Protein 4RAY (pdb70)

Structure (mmCIF, N/CA/C/O backbone):
data_4RAY
#
_entry.id   4RAY
#
_cell.length_a   69.192
_cell.length_b   78.151
_cell.length_c   66.316
_cell.angle_alpha 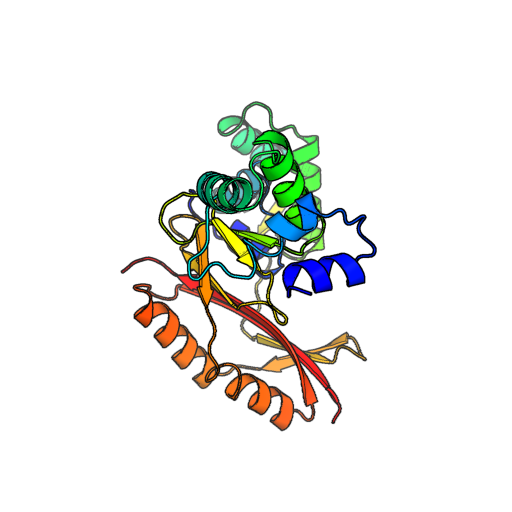  90.00
_cell.angle_beta   108.47
_cell.angle_gamma   90.00
#
_symmetry.space_group_name_H-M   'C 1 2 1'
#
loop_
_entity.id
_entity.type
_entity.pdbx_description
1 polymer 'DNA-binding transcriptional dual regulator of siderophore biosynthesis and transport(Fur family)'
2 non-polymer 'CITRATE ANION'
3 non-polymer 'SULFATE ION'
4 water water
#
loop_
_atom_site.group_PDB
_atom_site.id
_atom_site.type_symbol
_atom_site.label_atom_id
_atom_site.label_alt_id
_atom_site.label_comp_id
_atom_site.label_asym_id
_atom_site.label_entity_id
_atom_site.label_seq_id
_atom_site.pdbx_PDB_ins_code
_atom_site.Cartn_x
_atom_site.Cartn_y
_atom_site.Cartn_z
_atom_site.occupancy
_atom_site.B_iso_or_equiv
_atom_site.auth_seq_id
_atom_site.auth_comp_id
_atom_site.auth_asym_id
_atom_site.auth_atom_id
_atom_site.pdbx_PDB_model_num
ATOM 1 N N . GLY A 1 1 ? -18.234 9.434 -2.702 1.00 34.41 -1 GLY A N 1
ATOM 2 C CA . GLY A 1 1 ? -18.198 8.114 -3.402 1.00 26.54 -1 GLY A CA 1
ATOM 3 C C . GLY A 1 1 ? -17.523 7.041 -2.564 1.00 24.56 -1 GLY A C 1
ATOM 4 O O . GLY A 1 1 ? -16.991 7.311 -1.492 1.00 29.28 -1 GLY A O 1
ATOM 5 N N . HIS A 1 2 ? -17.553 5.813 -3.061 1.00 24.66 0 HIS A N 1
ATOM 6 C CA . HIS A 1 2 ? -16.917 4.691 -2.366 1.00 24.57 0 HIS A CA 1
ATOM 7 C C . HIS A 1 2 ? -16.580 3.614 -3.340 1.00 22.95 0 HIS A C 1
ATOM 8 O O . HIS A 1 2 ? -17.147 3.554 -4.447 1.00 21.71 0 HIS A O 1
ATOM 15 N N . MET A 1 3 ? -15.659 2.748 -2.942 1.00 23.92 1 MET A N 1
ATOM 16 C CA . MET A 1 3 ? -15.333 1.588 -3.752 1.00 23.53 1 MET A CA 1
ATOM 17 C C . MET A 1 3 ? -16.483 0.596 -3.665 1.00 22.24 1 MET A C 1
ATOM 18 O O . MET A 1 3 ? -17.021 0.341 -2.588 1.00 21.95 1 MET A O 1
ATOM 23 N N . VAL A 1 4 ? -16.868 0.058 -4.815 1.00 19.13 2 VAL A N 1
ATOM 24 C CA . VAL A 1 4 ? -17.876 -1.001 -4.879 1.00 18.19 2 VAL A CA 1
ATOM 25 C C . VAL A 1 4 ? -17.191 -2.326 -4.607 1.00 19.20 2 VAL A C 1
ATOM 26 O O . VAL A 1 4 ? -16.488 -2.857 -5.479 1.00 20.05 2 VAL A O 1
ATOM 30 N N . SER A 1 5 ? -17.372 -2.843 -3.387 1.00 18.70 3 SER A N 1
ATOM 31 C CA . SER A 1 5 ? -16.744 -4.116 -2.990 1.00 18.63 3 SER A CA 1
ATOM 32 C C . SER A 1 5 ? -17.373 -5.273 -3.776 1.00 17.68 3 SER A C 1
ATOM 33 O O . SER A 1 5 ? -18.451 -5.122 -4.374 1.00 17.87 3 SER A O 1
ATOM 36 N N . ARG A 1 6 ? -16.726 -6.439 -3.743 1.00 18.91 4 ARG A N 1
ATOM 37 C CA . ARG A 1 6 ? -17.247 -7.605 -4.472 1.00 19.42 4 ARG A CA 1
ATOM 38 C C . ARG A 1 6 ? -18.652 -7.974 -3.986 1.00 17.44 4 ARG A C 1
ATOM 39 O O . ARG A 1 6 ? -19.520 -8.328 -4.794 1.00 17.60 4 ARG A O 1
ATOM 47 N N . ILE A 1 7 ? -18.891 -7.884 -2.673 1.00 16.42 5 ILE A N 1
ATOM 48 C CA . ILE A 1 7 ? -20.221 -8.207 -2.162 1.00 17.28 5 ILE A CA 1
ATOM 49 C C . ILE A 1 7 ? -21.234 -7.119 -2.534 1.00 15.47 5 ILE A C 1
ATOM 50 O O . ILE A 1 7 ? -22.385 -7.429 -2.876 1.00 17.25 5 ILE A O 1
ATOM 55 N N . GLU A 1 8 ? -20.808 -5.846 -2.494 1.00 16.64 6 GLU A N 1
ATOM 56 C CA . GLU A 1 8 ? -21.707 -4.772 -2.908 1.00 16.56 6 GLU A CA 1
ATOM 57 C C . GLU A 1 8 ? -22.131 -4.960 -4.369 1.00 16.31 6 GLU A C 1
ATOM 58 O O . GLU A 1 8 ? -23.275 -4.726 -4.730 1.00 16.32 6 GLU A O 1
ATOM 64 N N . GLN A 1 9 ? -21.201 -5.410 -5.198 1.00 15.25 7 GLN A N 1
ATOM 65 C CA . GLN A 1 9 ? -21.526 -5.723 -6.589 1.00 16.63 7 GLN A CA 1
ATOM 66 C C . GLN A 1 9 ? -22.636 -6.785 -6.704 1.00 16.11 7 GLN A C 1
ATOM 67 O O . GLN A 1 9 ? -23.547 -6.639 -7.502 1.00 16.62 7 GLN A O 1
ATOM 73 N N . ARG A 1 10 ? -22.586 -7.809 -5.846 1.00 15.81 8 ARG A N 1
ATOM 74 C CA . ARG A 1 10 ? -23.642 -8.824 -5.815 1.00 17.29 8 ARG A CA 1
ATOM 75 C C . ARG A 1 10 ? -24.981 -8.192 -5.407 1.00 18.83 8 ARG A C 1
ATOM 76 O O . ARG A 1 10 ? -26.021 -8.545 -5.931 1.00 19.95 8 ARG A O 1
ATOM 84 N N . CYS A 1 11 ? -24.934 -7.233 -4.476 1.00 16.77 9 CYS A N 1
ATOM 85 C CA . CYS A 1 11 ? -26.134 -6.511 -4.070 1.00 17.04 9 CYS A CA 1
ATOM 86 C C . CYS A 1 11 ? -26.719 -5.716 -5.230 1.00 17.03 9 CYS A C 1
ATOM 87 O O . CYS A 1 11 ? -27.936 -5.719 -5.447 1.00 19.03 9 CYS A O 1
ATOM 90 N N . ILE A 1 12 ? -25.843 -5.038 -5.978 1.00 17.61 10 ILE A N 1
ATOM 91 C CA . ILE A 1 12 ? -26.281 -4.253 -7.123 1.00 18.58 10 ILE A CA 1
ATOM 92 C C . ILE A 1 12 ? -26.865 -5.163 -8.220 1.00 16.65 10 ILE A C 1
ATOM 93 O O . ILE A 1 12 ? -27.877 -4.812 -8.835 1.00 20.52 10 ILE A O 1
ATOM 98 N N . ASP A 1 13 ? -26.260 -6.330 -8.427 1.00 17.41 11 ASP A N 1
ATOM 99 C CA . ASP A 1 13 ? -26.806 -7.350 -9.355 1.00 21.12 11 ASP A CA 1
ATOM 100 C C . ASP A 1 13 ? -28.279 -7.643 -9.052 1.00 20.96 11 ASP A C 1
ATOM 101 O O . ASP A 1 13 ? -29.092 -7.882 -9.969 1.00 23.77 11 ASP A O 1
ATOM 106 N N . LYS A 1 14 ? -28.618 -7.616 -7.757 1.00 22.17 12 LYS A N 1
ATOM 107 C CA . LYS A 1 14 ? -29.965 -7.968 -7.303 1.00 24.55 12 LYS A CA 1
ATOM 108 C C . LYS A 1 14 ? -30.903 -6.756 -7.248 1.00 24.37 12 LYS A C 1
ATOM 109 O O . LYS A 1 14 ? -32.089 -6.908 -6.944 1.00 32.79 12 LYS A O 1
ATOM 115 N N . GLY A 1 15 ? -30.385 -5.566 -7.552 1.00 22.22 13 GLY A N 1
ATOM 116 C CA . GLY A 1 15 ? -31.151 -4.319 -7.427 1.00 26.25 13 GLY A CA 1
ATOM 117 C C . GLY A 1 15 ? -31.474 -3.918 -5.989 1.00 28.04 13 GLY A C 1
ATOM 118 O O . GLY A 1 15 ? -32.501 -3.282 -5.736 1.00 34.16 13 GLY A O 1
ATOM 119 N N . MET A 1 16 ? -30.597 -4.265 -5.045 1.00 26.02 14 MET A N 1
ATOM 120 C CA . MET A 1 16 ? -30.793 -3.911 -3.628 1.00 28.15 14 MET A CA 1
ATOM 121 C C . MET A 1 16 ? -30.328 -2.475 -3.281 1.00 33.06 14 MET A C 1
ATOM 122 O O . MET A 1 16 ? -29.304 -2.032 -3.788 1.00 35.98 14 MET A O 1
ATOM 127 N N . LYS A 1 17 ? -31.041 -1.768 -2.389 1.00 34.52 15 LYS A N 1
ATOM 128 C CA . LYS A 1 17 ? -30.647 -0.401 -1.999 1.00 32.26 15 LYS A CA 1
ATOM 129 C C . LYS A 1 17 ? -29.389 -0.358 -1.144 1.00 26.71 15 LYS A C 1
ATOM 130 O O . LYS A 1 17 ? -29.340 -0.954 -0.076 1.00 28.57 15 LYS A O 1
ATOM 132 N N . MET A 1 18 ? -28.355 0.362 -1.598 1.00 27.40 16 MET A N 1
ATOM 133 C CA . MET A 1 18 ? -27.113 0.388 -0.834 1.00 28.86 16 MET A CA 1
ATOM 134 C C . MET A 1 18 ? -27.089 1.483 0.231 1.00 29.97 16 MET A C 1
ATOM 135 O O . MET A 1 18 ? -26.450 2.544 0.036 1.00 37.42 16 MET A O 1
ATOM 140 N N . THR A 1 19 ? -27.812 1.224 1.337 1.00 29.86 17 THR A N 1
ATOM 141 C CA . THR A 1 19 ? -27.801 2.103 2.520 1.00 25.16 17 THR A CA 1
ATOM 142 C C . THR A 1 19 ? -26.376 2.117 3.039 1.00 25.57 17 THR A C 1
ATOM 143 O O . THR A 1 19 ? -25.612 1.181 2.766 1.00 25.11 17 THR A O 1
ATOM 147 N N . ASP A 1 20 ? -26.015 3.150 3.789 1.00 22.97 18 ASP A N 1
ATOM 148 C CA . ASP A 1 20 ? -24.656 3.245 4.313 1.00 25.66 18 ASP A CA 1
ATOM 149 C C . ASP A 1 20 ? -24.269 2.008 5.127 1.00 24.54 18 ASP A C 1
ATOM 150 O O . ASP A 1 20 ? -23.174 1.468 4.960 1.00 24.13 18 ASP A O 1
ATOM 155 N N . GLN A 1 21 ? -25.169 1.545 5.991 1.00 22.99 19 GLN A N 1
ATOM 156 C CA . GLN A 1 21 ? -24.856 0.379 6.825 1.00 21.95 19 GLN A CA 1
ATOM 157 C C . GLN A 1 21 ? -24.683 -0.896 6.008 1.00 20.05 19 GLN A C 1
ATOM 158 O O . GLN A 1 21 ? -23.779 -1.686 6.268 1.00 20.63 19 GLN A O 1
ATOM 164 N N . ARG A 1 22 ? -25.523 -1.074 4.990 1.00 21.10 20 ARG A N 1
ATOM 165 C CA . ARG A 1 22 ? -25.357 -2.242 4.106 1.00 19.84 20 ARG A CA 1
ATOM 166 C C . ARG A 1 22 ? -24.052 -2.171 3.318 1.00 21.39 20 ARG A C 1
ATOM 167 O O . ARG A 1 22 ? -23.407 -3.200 3.089 1.00 21.04 20 ARG A O 1
ATOM 175 N N . ARG A 1 23 ? -23.666 -0.963 2.907 1.00 21.45 21 ARG A N 1
ATOM 176 C CA A ARG A 1 23 ? -22.396 -0.753 2.207 0.50 23.02 21 ARG A CA 1
ATOM 177 C CA B ARG A 1 23 ? -22.403 -0.775 2.197 0.50 22.93 21 ARG A CA 1
ATOM 178 C C . ARG A 1 23 ? -21.220 -1.137 3.099 1.00 21.65 21 ARG A C 1
ATOM 179 O O . ARG A 1 23 ? -20.293 -1.837 2.674 1.00 22.31 21 ARG A O 1
ATOM 194 N N . VAL A 1 24 ? -21.248 -0.664 4.343 1.00 20.04 22 VAL A N 1
ATOM 195 C CA . VAL A 1 24 ? -20.188 -0.993 5.290 1.00 19.76 22 VAL A CA 1
ATOM 196 C C . VAL A 1 24 ? -20.120 -2.512 5.503 1.00 18.16 22 VAL A C 1
ATOM 197 O O . VAL A 1 24 ? -19.045 -3.109 5.492 1.00 19.51 22 VAL A O 1
ATOM 201 N N . ILE A 1 25 ? -21.274 -3.134 5.705 1.00 18.94 23 ILE A N 1
ATOM 202 C CA . ILE A 1 25 ? -21.305 -4.577 5.945 1.00 17.02 23 ILE A CA 1
ATOM 203 C C . ILE A 1 25 ? -20.817 -5.351 4.725 1.00 16.86 23 ILE A C 1
ATOM 204 O O . ILE A 1 25 ? -20.019 -6.281 4.857 1.00 17.13 23 ILE A O 1
ATOM 209 N N . ALA A 1 26 ? -21.255 -4.931 3.539 1.00 17.50 24 ALA A N 1
ATOM 210 C CA . ALA A 1 26 ? -20.762 -5.552 2.314 1.00 16.27 24 ALA A CA 1
ATOM 211 C C . ALA A 1 26 ? -19.227 -5.436 2.199 1.00 17.13 24 ALA A C 1
ATOM 212 O O . ALA A 1 26 ? -18.551 -6.390 1.802 1.00 17.46 24 ALA A O 1
ATOM 214 N N . GLN A 1 27 ? -18.679 -4.267 2.539 1.00 17.73 25 GLN A N 1
ATOM 215 C CA . GLN A 1 27 ? -17.235 -4.066 2.485 1.00 17.74 25 GLN A CA 1
ATOM 216 C C . GLN A 1 27 ? -16.498 -4.957 3.474 1.00 17.76 25 GLN A C 1
ATOM 217 O O . GLN A 1 27 ? -15.486 -5.585 3.131 1.00 18.50 25 GLN A O 1
ATOM 223 N N . VAL A 1 28 ? -17.030 -5.056 4.688 1.00 17.68 26 VAL A N 1
ATOM 224 C CA . VAL A 1 28 ? -16.403 -5.913 5.704 1.00 18.66 26 VAL A CA 1
ATOM 225 C C . VAL A 1 28 ? -16.405 -7.378 5.265 1.00 17.88 26 VAL A C 1
ATOM 226 O O . VAL A 1 28 ? -15.400 -8.085 5.413 1.00 20.39 26 VAL A O 1
ATOM 230 N N . LEU A 1 29 ? -17.525 -7.827 4.694 1.00 18.51 27 LEU A N 1
ATOM 231 C CA . LEU A 1 29 ? -17.617 -9.207 4.208 1.00 17.65 27 LEU A CA 1
ATOM 232 C C . LEU A 1 29 ? -16.622 -9.452 3.072 1.00 18.69 27 LEU A C 1
ATOM 233 O O . LEU A 1 29 ? -16.020 -10.517 2.971 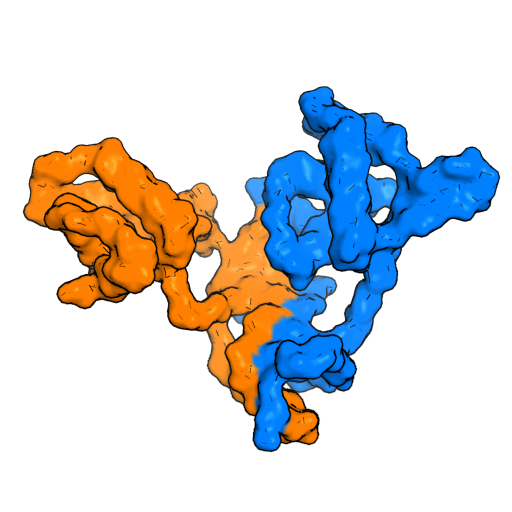1.00 22.11 27 LEU A O 1
ATOM 238 N N . SER A 1 30 ? -16.435 -8.443 2.243 1.00 18.58 28 SER A N 1
ATOM 239 C CA . SER A 1 30 ? -15.542 -8.551 1.094 1.00 18.70 28 SER A CA 1
ATOM 240 C C . SER A 1 30 ? -14.083 -8.632 1.520 1.00 20.84 28 SER A C 1
ATOM 241 O O . SER A 1 30 ? -13.275 -9.276 0.844 1.00 25.80 28 SER A O 1
ATOM 244 N N . ASP A 1 31 ? -13.760 -7.983 2.639 1.00 22.33 29 ASP A N 1
ATOM 245 C CA . ASP A 1 31 ? -12.387 -7.885 3.109 1.00 24.50 29 ASP A CA 1
ATOM 246 C C . ASP A 1 31 ? -12.008 -9.008 4.069 1.00 26.80 29 ASP A C 1
ATOM 247 O O . ASP A 1 31 ? -10.842 -9.130 4.444 1.00 33.44 29 ASP A O 1
ATOM 252 N N . SER A 1 32 ? -12.994 -9.828 4.435 1.00 27.03 30 SER A N 1
ATOM 253 C CA . SER A 1 32 ? -12.840 -10.888 5.433 1.00 34.50 30 SER A CA 1
ATOM 254 C C . SER A 1 32 ? -12.195 -12.172 4.911 1.00 40.76 30 SER A C 1
ATOM 255 O O . SER A 1 32 ? -11.073 -12.495 5.283 1.00 50.54 30 SER A O 1
ATOM 258 N N . ALA A 1 33 ? -12.943 -12.920 4.100 1.00 50.52 31 ALA A N 1
ATOM 259 C CA . ALA A 1 33 ? -12.589 -14.290 3.673 1.00 48.75 31 ALA A CA 1
ATOM 260 C C . ALA A 1 33 ? -12.240 -15.273 4.815 1.00 45.61 31 ALA A C 1
ATOM 261 O O . ALA A 1 33 ? -11.901 -16.439 4.567 1.00 44.59 31 ALA A O 1
ATOM 263 N N . ASP A 1 34 ? -12.352 -14.812 6.061 1.00 37.62 32 ASP A N 1
ATOM 264 C C . ASP A 1 34 ? -13.363 -17.128 7.319 1.00 35.51 32 ASP A C 1
ATOM 265 O O . ASP A 1 34 ? -13.333 -16.958 8.547 1.00 37.61 32 ASP A O 1
ATOM 266 N N . HIS A 1 35 ? -14.454 -16.937 6.577 1.00 34.65 33 HIS A N 1
ATOM 267 C CA . HIS A 1 35 ? -15.769 -17.413 7.006 1.00 27.54 33 HIS A CA 1
ATOM 268 C C . HIS A 1 35 ? -16.086 -16.748 8.304 1.00 27.15 33 HIS A C 1
ATOM 269 O O . HIS A 1 35 ? -16.130 -17.407 9.348 1.00 27.63 33 HIS A O 1
ATOM 276 N N . PRO A 1 36 ? -16.299 -15.419 8.270 1.00 28.19 34 PRO A N 1
ATOM 277 C CA . PRO A 1 36 ? -16.537 -14.743 9.525 1.00 25.70 34 PRO A CA 1
ATOM 278 C C . PRO A 1 36 ? -17.882 -15.132 10.076 1.00 21.38 34 PRO A C 1
ATOM 279 O O . PRO A 1 36 ? -18.821 -15.388 9.301 1.00 24.96 34 PRO A O 1
ATOM 283 N N . ASP A 1 37 ? -17.970 -15.177 11.399 1.00 24.64 35 ASP A N 1
ATOM 284 C CA . ASP A 1 37 ? -19.257 -15.243 12.071 1.00 24.00 35 ASP A CA 1
ATOM 285 C C . ASP A 1 37 ? -19.818 -13.823 12.284 1.00 25.67 35 ASP A C 1
ATOM 286 O O . ASP A 1 37 ? -19.175 -12.825 11.945 1.00 24.66 35 ASP A O 1
ATOM 291 N N . VAL A 1 38 ? -21.036 -13.735 12.782 1.00 22.81 36 VAL A N 1
ATOM 292 C CA . VAL A 1 38 ? -21.687 -12.440 12.937 1.00 23.62 36 VAL A CA 1
ATOM 293 C C . VAL A 1 38 ? -20.880 -11.532 13.879 1.00 22.65 36 VAL A C 1
ATOM 294 O O . VAL A 1 38 ? -20.858 -10.305 13.689 1.00 22.64 36 VAL A O 1
ATOM 298 N N . GLU A 1 39 ? -20.198 -12.109 14.873 1.00 23.73 37 GLU A N 1
ATOM 299 C CA . GLU A 1 39 ? -19.423 -11.293 15.814 1.00 25.02 37 GLU A CA 1
ATOM 300 C C . GLU A 1 39 ? -18.233 -10.624 15.133 1.00 25.97 37 GLU A C 1
ATOM 301 O O . GLU A 1 39 ? -17.924 -9.462 15.391 1.00 24.91 37 GLU A O 1
ATOM 307 N N . GLU A 1 40 ? -17.559 -11.380 14.278 1.00 23.64 38 GLU A N 1
ATOM 308 C CA . GLU A 1 40 ? -16.436 -10.876 13.524 1.00 24.66 38 GLU A CA 1
ATOM 309 C C . GLU A 1 40 ? -16.907 -9.799 12.550 1.00 23.21 38 GLU A C 1
ATOM 310 O O . GLU A 1 40 ? -16.301 -8.724 12.474 1.00 24.52 38 GLU A O 1
ATOM 316 N N . VAL A 1 41 ? -17.997 -10.058 11.824 1.00 20.95 39 VAL A N 1
ATOM 317 C CA . VAL A 1 41 ? -18.557 -9.016 10.940 1.00 20.00 39 VAL A CA 1
ATOM 318 C C . VAL A 1 41 ? -18.903 -7.752 11.727 1.00 19.87 39 VAL A C 1
ATOM 319 O O . VAL A 1 41 ? -18.575 -6.640 11.301 1.00 20.02 39 VAL A O 1
ATOM 323 N N . TYR A 1 42 ? -19.572 -7.933 12.860 1.00 19.92 40 TYR A N 1
ATOM 324 C CA . TYR A 1 42 ? -19.996 -6.820 13.706 1.00 20.34 40 TYR A CA 1
ATOM 325 C C . TYR A 1 42 ? -18.803 -6.013 14.229 1.00 23.94 40 TYR A C 1
ATOM 326 O O . TYR A 1 42 ? -18.796 -4.789 14.133 1.00 21.61 40 TYR A O 1
ATOM 335 N N . ARG A 1 43 ? -17.791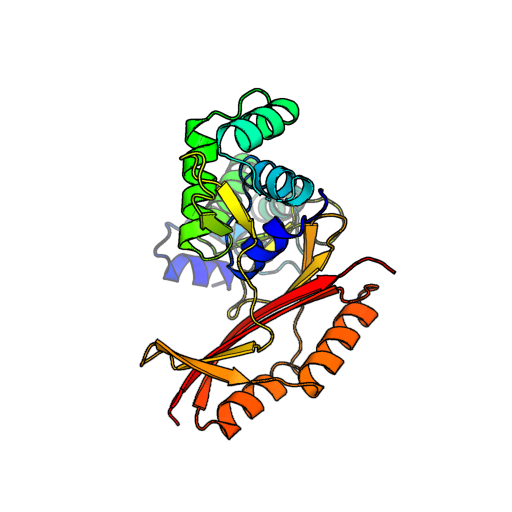 -6.696 14.758 1.00 22.66 41 ARG A N 1
ATOM 336 C CA . ARG A 1 43 ? -16.586 -6.001 15.256 1.00 24.46 41 ARG A CA 1
ATOM 337 C C . ARG A 1 43 ? -15.923 -5.173 14.155 1.00 23.94 41 ARG A C 1
ATOM 338 O O . ARG A 1 43 ? -15.524 -4.033 14.375 1.00 27.89 41 ARG A O 1
ATOM 346 N N . ARG A 1 44 ? -15.828 -5.748 12.962 1.00 22.42 42 ARG A N 1
ATOM 347 C CA . ARG A 1 44 ? -15.204 -5.064 11.834 1.00 24.42 42 ARG A CA 1
ATOM 348 C C . ARG A 1 44 ? -16.074 -3.905 11.328 1.00 22.88 42 ARG A C 1
ATOM 349 O O . ARG A 1 44 ? -15.555 -2.832 10.992 1.00 23.09 42 ARG A O 1
ATOM 357 N N . ALA A 1 45 ? -17.390 -4.113 11.297 1.00 20.58 43 ALA A N 1
ATOM 358 C CA . ALA A 1 45 ? -18.316 -3.062 10.867 1.00 21.65 43 ALA A CA 1
ATOM 359 C C . ALA A 1 45 ? -18.288 -1.907 11.846 1.00 22.50 43 ALA A C 1
ATOM 360 O O . ALA A 1 45 ? -18.294 -0.756 11.420 1.00 22.90 43 ALA A O 1
ATOM 362 N N . THR A 1 46 ? -18.263 -2.209 13.151 1.00 23.09 44 THR A N 1
ATOM 363 C CA . THR A 1 46 ? -18.172 -1.133 14.162 1.00 27.02 44 THR A CA 1
ATOM 364 C C . THR A 1 46 ? -16.855 -0.374 14.168 1.00 25.14 44 THR A C 1
ATOM 365 O O . THR A 1 46 ? -16.813 0.789 14.582 1.00 33.88 44 THR A O 1
ATOM 369 N N . ALA A 1 47 ? -15.785 -0.999 13.701 1.00 26.80 45 ALA A N 1
ATOM 370 C CA . ALA A 1 47 ? -14.528 -0.276 13.497 1.00 29.00 45 ALA A CA 1
ATOM 371 C C . ALA A 1 47 ? -14.678 0.836 12.442 1.00 31.51 45 ALA A C 1
ATOM 372 O O . ALA A 1 47 ? -13.952 1.836 12.475 1.00 39.15 45 ALA A O 1
ATOM 374 N N . LYS A 1 48 ? -15.634 0.664 11.530 1.00 26.61 46 LYS A N 1
ATOM 375 C CA . LYS A 1 48 ? -15.868 1.623 10.454 1.00 26.98 46 LYS A CA 1
ATOM 376 C C . LYS A 1 48 ? -16.959 2.615 10.824 1.00 26.73 46 LYS A C 1
ATOM 377 O O . LYS A 1 48 ? -16.836 3.821 10.565 1.00 33.04 46 LYS A O 1
ATOM 383 N N . ASP A 1 49 ? -18.025 2.107 11.435 1.00 25.27 47 ASP A N 1
ATOM 384 C CA . ASP A 1 49 ? -19.139 2.935 11.868 1.00 27.10 47 ASP A CA 1
ATOM 385 C C . ASP A 1 49 ? -19.553 2.442 13.242 1.00 29.34 47 ASP A C 1
ATOM 386 O O . ASP A 1 49 ? -20.306 1.481 13.341 1.00 29.39 47 ASP A O 1
ATOM 391 N N . PRO A 1 50 ? -19.060 3.108 14.305 1.00 30.16 48 PRO A N 1
ATOM 392 C CA . PRO A 1 50 ? -19.240 2.701 15.714 1.00 33.31 48 PRO A CA 1
ATOM 393 C C . PRO A 1 50 ? -20.692 2.498 16.144 1.00 32.61 48 PRO A C 1
ATOM 394 O O . PRO A 1 50 ? -20.947 1.771 17.116 1.00 40.62 48 PRO A O 1
ATOM 398 N N . ARG A 1 51 ? -21.620 3.139 15.435 1.00 31.06 49 ARG A N 1
ATOM 399 C CA . ARG A 1 51 ? -23.044 3.084 15.754 1.00 34.44 49 ARG A CA 1
ATOM 400 C C . ARG A 1 51 ? -23.803 1.896 15.146 1.00 31.55 49 ARG A C 1
ATOM 401 O O . ARG A 1 51 ? -24.941 1.641 15.542 1.00 38.39 49 ARG A O 1
ATOM 403 N N . ILE A 1 52 ? -23.198 1.190 14.182 1.00 30.53 50 ILE A N 1
ATOM 404 C CA . ILE A 1 52 ? -23.813 -0.037 13.639 1.00 26.35 50 ILE A CA 1
ATOM 405 C C . ILE A 1 52 ? -24.028 -1.050 14.765 1.00 26.92 50 ILE A C 1
ATOM 406 O O . ILE A 1 52 ? -23.117 -1.326 15.536 1.00 26.83 50 ILE A O 1
ATOM 411 N N . SER A 1 53 ? -25.244 -1.579 14.866 1.00 22.68 51 SER A N 1
ATOM 412 C CA . SER A 1 53 ? -25.569 -2.556 15.896 1.00 22.42 51 SER A CA 1
ATOM 413 C C . SER A 1 53 ? -25.411 -4.000 15.429 1.00 21.68 51 SER A C 1
ATOM 414 O O . SER A 1 53 ? -25.439 -4.301 14.228 1.00 21.56 51 SER A O 1
ATOM 417 N N . ILE A 1 54 ? -25.294 -4.908 16.387 1.00 20.57 52 ILE A N 1
ATOM 418 C CA . ILE A 1 54 ? -25.224 -6.326 16.059 1.00 19.89 52 ILE A CA 1
ATOM 419 C C . ILE A 1 54 ? -26.539 -6.833 15.435 1.00 20.26 52 ILE A C 1
ATOM 420 O O . ILE A 1 54 ? -26.511 -7.693 14.536 1.00 21.06 52 ILE A O 1
ATOM 425 N N . ALA A 1 55 ? -27.681 -6.305 15.885 1.00 19.66 53 ALA A N 1
ATOM 426 C CA . ALA A 1 55 ? -28.961 -6.612 15.238 1.00 19.67 53 ALA A CA 1
ATOM 427 C C . ALA A 1 55 ? -28.940 -6.262 13.755 1.00 19.27 53 ALA A C 1
ATOM 428 O O . ALA A 1 55 ? -29.377 -7.056 12.929 1.00 19.77 53 ALA A O 1
ATOM 430 N N . THR A 1 56 ? -28.441 -5.072 13.432 1.00 18.50 54 THR A N 1
ATOM 431 C CA . THR A 1 56 ? -28.394 -4.635 12.036 1.00 20.10 54 THR A CA 1
ATOM 432 C C . THR A 1 56 ? -27.469 -5.548 11.252 1.00 18.78 54 THR A C 1
ATOM 433 O O . THR A 1 56 ? -27.802 -5.951 10.143 1.00 21.20 54 THR A O 1
ATOM 437 N N . VAL A 1 57 ? -26.335 -5.902 11.846 1.00 18.81 55 VAL A N 1
ATOM 438 C CA . VAL A 1 57 ? -25.405 -6.810 11.165 1.00 17.65 55 VAL A CA 1
ATOM 439 C C . VAL A 1 57 ? -26.071 -8.156 10.904 1.00 17.96 55 VAL A C 1
ATOM 440 O O . VAL A 1 57 ? -26.018 -8.675 9.771 1.00 17.55 55 VAL A O 1
ATOM 444 N N . TYR A 1 58 ? -26.682 -8.742 11.934 1.00 18.32 56 TYR A N 1
ATOM 445 C CA . TYR A 1 58 ? -27.345 -10.036 11.760 1.00 16.93 56 TYR A CA 1
ATOM 446 C C . TYR A 1 58 ? -28.433 -9.968 10.686 1.00 15.88 56 TYR A C 1
ATOM 447 O O . TYR A 1 58 ? -28.488 -10.806 9.783 1.00 16.45 56 TYR A O 1
ATOM 456 N N . ARG A 1 5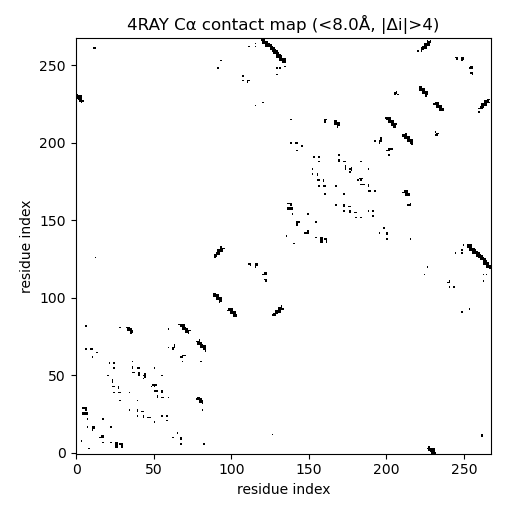9 ? -29.288 -8.954 10.766 1.00 17.16 57 ARG A N 1
ATOM 457 C CA . ARG A 1 59 ? -30.408 -8.842 9.829 1.00 17.07 57 ARG A CA 1
ATOM 458 C C . ARG A 1 59 ? -29.910 -8.654 8.409 1.00 16.95 57 ARG A C 1
ATOM 459 O O . ARG A 1 59 ? -30.516 -9.163 7.476 1.00 18.46 57 ARG A O 1
ATOM 467 N N . THR A 1 60 ? -28.795 -7.927 8.262 1.00 16.00 58 THR A N 1
ATOM 468 C CA . THR A 1 60 ? -28.231 -7.667 6.935 1.00 15.31 58 THR A CA 1
ATOM 469 C C . THR A 1 60 ? -27.642 -8.946 6.347 1.00 16.13 58 THR A C 1
ATOM 470 O O . THR A 1 60 ? -27.895 -9.263 5.175 1.00 17.12 58 THR A O 1
ATOM 474 N N . VAL A 1 61 ? -26.832 -9.669 7.125 1.00 16.39 59 VAL A N 1
ATOM 475 C CA . VAL A 1 61 ? -26.269 -10.915 6.590 1.00 17.76 59 VAL A CA 1
ATOM 476 C C . VAL A 1 61 ? -27.378 -11.938 6.281 1.00 17.50 59 VAL A C 1
ATOM 477 O O . VAL A 1 61 ? -27.303 -12.661 5.283 1.00 17.89 59 VAL A O 1
ATOM 481 N N . ARG A 1 62 ? -28.427 -11.966 7.110 1.00 16.38 60 ARG A N 1
ATOM 482 C CA . ARG A 1 62 ? -29.567 -12.823 6.834 1.00 17.20 60 ARG A CA 1
ATOM 483 C C . ARG A 1 62 ? -30.267 -12.445 5.521 1.00 16.83 60 ARG A C 1
ATOM 484 O O . ARG A 1 62 ? -30.602 -13.320 4.708 1.00 17.15 60 ARG A O 1
ATOM 492 N N . LEU A 1 63 ? -30.478 -11.147 5.302 1.00 15.41 61 LEU A N 1
ATOM 493 C CA . LEU A 1 63 ? -31.065 -10.699 4.040 1.00 16.83 61 LEU A CA 1
ATOM 494 C C . LEU A 1 63 ? -30.177 -11.089 2.854 1.00 16.86 61 LEU A C 1
ATOM 495 O O . LEU A 1 63 ? -30.673 -11.562 1.829 1.00 16.50 61 LEU A O 1
ATOM 500 N N . PHE A 1 64 ? -28.870 -10.890 2.992 1.00 15.84 62 PHE A N 1
ATOM 501 C CA . PHE A 1 64 ? -27.949 -11.236 1.897 1.00 16.26 62 PHE A CA 1
ATOM 502 C C . PHE A 1 64 ? -28.050 -12.735 1.609 1.00 16.75 62 PHE A C 1
ATOM 503 O O . PHE A 1 64 ? -28.047 -13.157 0.458 1.00 17.11 62 PHE A O 1
ATOM 511 N N . GLU A 1 65 ? -28.160 -13.543 2.662 1.00 15.66 63 GLU A N 1
ATOM 512 C CA . GLU A 1 65 ? -28.370 -14.983 2.482 1.00 16.91 63 GLU A CA 1
ATOM 513 C C . GLU A 1 65 ? -29.685 -15.291 1.730 1.00 17.46 63 GLU A C 1
ATOM 514 O O . GLU A 1 65 ? -29.718 -16.133 0.820 1.00 17.79 63 GLU A O 1
ATOM 520 N N . GLU A 1 66 ? -30.758 -14.603 2.101 1.00 17.23 64 GLU A N 1
ATOM 521 C CA . GLU A 1 66 ? -32.060 -14.824 1.473 1.00 17.77 64 GLU A CA 1
ATOM 522 C C . GLU A 1 66 ? -32.035 -14.499 -0.016 1.00 18.20 64 GLU A C 1
ATOM 523 O O . GLU A 1 66 ? -32.737 -15.135 -0.810 1.00 18.49 64 GLU A O 1
ATOM 529 N N . GLU A 1 67 ? -31.229 -13.502 -0.379 1.00 17.68 65 GLU A N 1
ATOM 530 C CA . GLU A 1 67 ? -31.104 -13.087 -1.777 1.00 17.21 65 GLU A CA 1
ATOM 531 C C . GLU A 1 67 ? -29.981 -13.825 -2.502 1.00 17.90 65 GLU A C 1
ATOM 532 O O . GLU A 1 67 ? -29.613 -13.468 -3.624 1.00 20.62 65 GLU A O 1
ATOM 538 N N . SER A 1 68 ? -29.451 -14.862 -1.854 1.00 17.93 66 SER A N 1
ATOM 539 C CA . SER A 1 68 ? -28.414 -15.730 -2.440 1.00 19.21 66 SER A CA 1
ATOM 540 C C . SER A 1 68 ? -27.131 -14.980 -2.752 1.00 20.67 66 SER A C 1
ATOM 541 O O . SER A 1 68 ? -26.419 -15.351 -3.688 1.00 25.27 66 SER A O 1
ATOM 544 N N . ILE A 1 69 ? -26.854 -13.925 -1.973 1.00 18.30 67 ILE A N 1
ATOM 545 C CA . ILE A 1 69 ? -25.582 -13.200 -2.035 1.00 21.21 67 ILE A CA 1
ATOM 546 C C . ILE A 1 69 ? -24.512 -13.885 -1.181 1.00 21.96 67 ILE A C 1
ATOM 547 O O . ILE A 1 69 ? -23.315 -13.934 -1.563 1.00 23.06 67 ILE A O 1
ATOM 552 N N . LEU A 1 70 ? -24.933 -14.364 -0.009 1.00 19.67 68 LEU A N 1
ATOM 553 C CA . LEU A 1 70 ? -24.085 -15.109 0.904 1.00 20.23 68 LEU A CA 1
ATOM 554 C C . LEU A 1 70 ? -24.610 -16.523 1.077 1.00 19.61 68 LEU A C 1
ATOM 555 O O . LEU A 1 70 ? -25.813 -16.774 0.907 1.00 21.53 68 LEU A O 1
ATOM 560 N N . GLU A 1 71 ? -23.699 -17.437 1.405 1.00 22.79 69 GLU A N 1
ATOM 561 C CA . GLU A 1 71 ? -24.046 -18.751 1.939 1.00 24.27 69 GLU A CA 1
ATOM 562 C C . GLU A 1 71 ? -23.649 -18.789 3.409 1.00 27.07 69 GLU A C 1
ATOM 563 O O . GLU A 1 71 ? -22.703 -18.108 3.822 1.00 27.56 69 GLU A O 1
ATOM 569 N N . ARG A 1 72 ? -24.371 -19.591 4.182 1.00 23.60 70 ARG A N 1
ATOM 570 C CA . ARG A 1 72 ? -24.167 -19.706 5.613 1.00 24.75 70 ARG A CA 1
ATOM 571 C C . ARG A 1 72 ? -23.925 -21.187 5.921 1.00 26.92 70 ARG A C 1
ATOM 572 O O . ARG A 1 72 ? -24.662 -22.054 5.427 1.00 31.11 70 ARG A O 1
ATOM 580 N N . HIS A 1 73 ? -22.882 -21.480 6.700 1.00 24.76 71 HIS A N 1
ATOM 581 C CA . HIS A 1 73 ? -22.555 -22.877 7.042 1.00 26.61 71 HIS A CA 1
ATOM 582 C C . HIS A 1 73 ? -22.002 -22.965 8.429 1.00 24.91 71 HIS A C 1
ATOM 583 O O . HIS A 1 73 ? -21.373 -22.017 8.899 1.00 26.98 71 HIS A O 1
ATOM 590 N N . ASP A 1 74 ? -22.216 -24.114 9.079 1.00 26.11 72 ASP A N 1
ATOM 591 C CA . ASP A 1 74 ? -21.591 -24.435 10.351 1.00 25.53 72 ASP A CA 1
ATOM 592 C C . ASP A 1 74 ? -20.451 -25.385 9.998 1.00 22.89 72 ASP A C 1
ATOM 593 O O . ASP A 1 74 ? -2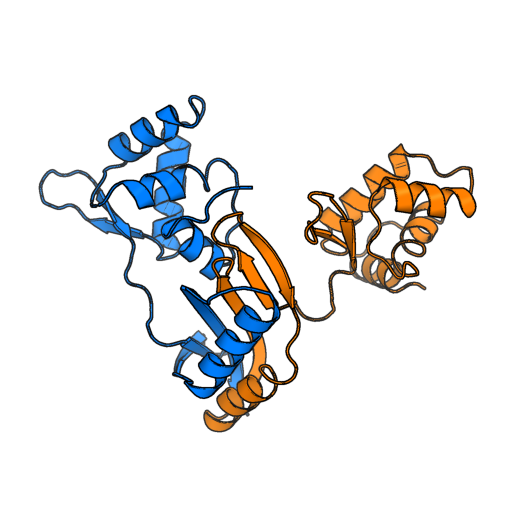0.692 -26.509 9.525 1.00 25.61 72 ASP A O 1
ATOM 598 N N . PHE A 1 75 ? -19.217 -24.922 10.200 1.00 20.40 73 PHE A N 1
ATOM 599 C CA . PHE A 1 75 ? -18.016 -25.686 9.833 1.00 20.34 73 PHE A CA 1
ATOM 600 C C . PHE A 1 75 ? -17.547 -26.599 10.971 1.00 21.17 73 PHE A C 1
ATOM 601 O O . PHE A 1 75 ? -16.511 -27.269 10.870 1.00 23.98 73 PHE A O 1
ATOM 609 N N . GLY A 1 76 ? -18.319 -26.630 12.056 1.00 21.34 74 GLY A N 1
ATOM 610 C CA . GLY A 1 76 ? -18.054 -27.561 13.149 1.00 21.82 74 GLY A CA 1
ATOM 611 C C . GLY A 1 76 ? -18.067 -26.946 14.523 1.00 21.83 74 GLY A C 1
ATOM 612 O O . GLY A 1 76 ? -18.438 -27.606 15.507 1.00 24.53 74 GLY A O 1
ATOM 613 N N . ASP A 1 77 ? -17.670 -25.681 14.600 1.00 21.06 75 ASP A N 1
ATOM 614 C CA . ASP A 1 77 ? -17.624 -24.985 15.879 1.00 22.31 75 ASP A CA 1
ATOM 615 C C . ASP A 1 77 ? -18.971 -24.439 16.386 1.00 21.96 75 ASP A C 1
ATOM 616 O O . ASP A 1 77 ? -19.030 -23.849 17.470 1.00 24.73 75 ASP A O 1
ATOM 621 N N . GLY A 1 78 ? -20.032 -24.632 15.599 1.00 22.59 76 GLY A N 1
ATOM 622 C CA . GLY A 1 78 ? -21.385 -24.266 16.013 1.00 25.25 76 GLY A CA 1
ATOM 623 C C . GLY A 1 78 ? -21.801 -22.869 15.599 1.00 26.00 76 GLY A C 1
ATOM 624 O O . GLY A 1 78 ? -22.974 -22.504 15.718 1.00 31.53 76 GLY A O 1
ATOM 625 N N . ARG A 1 79 ? -20.843 -22.082 15.116 1.00 23.36 77 ARG A N 1
ATOM 626 C CA . ARG A 1 79 ? -21.133 -20.720 14.672 1.00 22.42 77 ARG A CA 1
ATOM 627 C C . ARG A 1 79 ? -21.642 -20.743 13.236 1.00 23.29 77 ARG A C 1
ATOM 628 O O . ARG A 1 79 ? -21.141 -21.501 12.407 1.00 26.62 77 ARG A O 1
ATOM 636 N N . ALA A 1 80 ? -22.645 -19.919 12.937 1.00 23.10 78 ALA A N 1
ATOM 637 C CA . ALA A 1 80 ? -23.023 -19.679 11.551 1.00 23.65 78 ALA A CA 1
ATOM 638 C C . ALA A 1 80 ? -21.961 -18.790 10.909 1.00 22.37 78 ALA A C 1
ATOM 639 O O . ALA A 1 80 ? -21.676 -17.680 11.383 1.00 24.62 78 ALA A O 1
ATOM 641 N N . ARG A 1 81 ? -21.361 -19.277 9.841 1.00 22.41 79 ARG A N 1
ATOM 642 C CA . ARG A 1 81 ? -20.293 -18.526 9.173 1.00 22.60 79 ARG A CA 1
ATOM 643 C C . ARG A 1 81 ? -20.642 -18.249 7.723 1.00 25.13 79 ARG A C 1
ATOM 644 O O . ARG A 1 81 ? -21.272 -19.072 7.048 1.00 27.25 79 ARG A O 1
ATOM 652 N N . TYR A 1 82 ? -20.205 -17.092 7.240 1.00 23.51 80 TYR A N 1
ATOM 653 C CA . TYR A 1 82 ? -20.683 -16.583 5.970 1.00 23.73 80 TYR A CA 1
ATOM 654 C C . TYR A 1 82 ? -19.586 -16.478 4.941 1.00 26.64 80 TYR A C 1
ATOM 655 O O . TYR A 1 82 ? -18.433 -16.219 5.267 1.00 33.00 80 TYR A O 1
ATOM 664 N N . GLU A 1 83 ? -19.968 -16.685 3.692 1.00 27.11 81 GLU A N 1
ATOM 665 C CA . GLU A 1 83 ? -19.069 -16.586 2.566 1.00 28.60 81 GLU A CA 1
ATOM 666 C C . GLU A 1 83 ? -19.889 -16.135 1.379 1.00 28.96 81 GLU A C 1
ATOM 667 O O . GLU A 1 83 ? -21.122 -16.304 1.349 1.00 30.20 81 GLU A O 1
ATOM 673 N N . GLU A 1 84 ? -19.223 -15.548 0.399 1.00 29.41 82 GLU A N 1
ATOM 674 C CA . GLU A 1 84 ? -19.903 -15.166 -0.825 1.00 28.58 82 GLU A CA 1
ATOM 675 C C . GLU A 1 84 ? -20.500 -16.413 -1.464 1.00 28.23 82 GLU A C 1
ATOM 676 O O . GLU A 1 84 ? -19.842 -17.454 -1.562 1.00 29.93 82 GLU A O 1
ATOM 682 N N . ALA A 1 85 ? -21.755 -16.313 -1.882 1.00 26.51 83 ALA A N 1
ATOM 683 C CA . ALA A 1 85 ? -22.398 -17.419 -2.582 1.00 23.29 83 ALA A CA 1
ATOM 684 C C . ALA A 1 85 ? -21.796 -17.565 -3.976 1.00 21.24 83 ALA A C 1
ATOM 685 O O . ALA A 1 85 ? -21.274 -16.610 -4.517 1.00 23.84 83 ALA A O 1
ATOM 687 N N . PRO A 1 86 ? -21.871 -18.772 -4.568 1.00 22.59 84 PRO A N 1
ATOM 688 C CA . PRO A 1 86 ? -21.469 -18.880 -5.970 1.00 21.87 84 PRO A CA 1
ATOM 689 C C . PRO A 1 86 ? -22.279 -17.922 -6.834 1.00 21.71 84 PRO A C 1
ATOM 690 O O . PRO A 1 86 ? -23.432 -17.645 -6.541 1.00 24.54 84 PRO A O 1
ATOM 694 N N . SER A 1 87 ? -21.662 -17.399 -7.882 1.00 22.15 85 SER A N 1
ATOM 695 C CA . SER A 1 87 ? -22.386 -16.573 -8.835 1.00 23.93 85 SER A CA 1
ATOM 696 C C . SER A 1 87 ? -22.483 -17.306 -10.162 1.00 27.58 85 SER A C 1
ATOM 697 O O . SER A 1 87 ? -21.650 -18.170 -10.484 1.00 27.23 85 SER A O 1
ATOM 700 N N . GLU A 1 88 ? -23.511 -16.961 -10.927 1.00 28.15 86 GLU A N 1
ATOM 701 C CA . GLU A 1 88 ? -23.779 -17.629 -12.185 1.00 30.84 86 GLU A CA 1
ATOM 702 C C . GLU A 1 88 ? -22.762 -17.206 -13.234 1.00 29.57 86 GLU A C 1
ATOM 703 O O . GLU A 1 88 ? -22.291 -16.061 -13.231 1.00 34.07 86 GLU A O 1
ATOM 706 N N . HIS A 1 89 ? -22.379 -18.143 -14.096 1.00 32.64 87 HIS A N 1
ATOM 707 C CA . HIS A 1 89 ? -21.574 -17.797 -15.276 1.00 34.63 87 HIS A CA 1
ATOM 708 C C . HIS A 1 89 ? -22.463 -17.451 -16.441 1.00 39.21 87 HIS A C 1
ATOM 709 O O . HIS A 1 89 ? -22.077 -16.678 -17.321 1.00 45.37 87 HIS A O 1
ATOM 711 N N . HIS A 1 90 ? -23.671 -18.008 -16.453 1.00 31.56 88 HIS A N 1
ATOM 712 C CA . HIS A 1 90 ? -24.620 -17.738 -17.535 1.00 28.75 88 HIS A CA 1
ATOM 713 C C . HIS A 1 90 ? -25.495 -16.587 -17.187 1.00 28.42 88 HIS A C 1
ATOM 714 O O . HIS A 1 90 ? -25.851 -16.386 -16.027 1.00 31.63 88 HIS A O 1
ATOM 721 N N . ASP A 1 91 ? -25.864 -15.820 -18.201 1.00 25.55 89 ASP A N 1
ATOM 722 C CA . ASP A 1 91 ? -26.939 -14.860 -18.047 1.00 23.04 89 ASP A CA 1
ATOM 723 C C . ASP A 1 91 ? -28.250 -15.617 -18.171 1.00 22.23 89 ASP A C 1
ATOM 724 O O . ASP A 1 91 ? -28.257 -16.790 -18.564 1.00 25.34 89 ASP A O 1
ATOM 729 N N . HIS A 1 92 ? -29.356 -14.976 -17.791 1.00 22.40 90 HIS A N 1
ATOM 730 C CA . HIS A 1 92 ? -30.643 -15.677 -17.674 1.00 21.83 90 HIS A CA 1
ATOM 731 C C . HIS A 1 92 ? -31.689 -14.999 -18.501 1.00 20.39 90 HIS A C 1
ATOM 732 O O . HIS A 1 92 ? -31.822 -13.761 -18.449 1.00 19.59 90 HIS A O 1
ATOM 739 N N . LEU A 1 93 ? -32.437 -15.811 -19.250 1.00 19.06 91 LEU A N 1
ATOM 740 C CA . LEU A 1 93 ? -33.710 -15.416 -19.853 1.00 18.59 91 LEU A CA 1
ATOM 741 C C . LEU A 1 93 ? -34.800 -16.054 -18.991 1.00 20.11 91 LEU A C 1
ATOM 742 O O . LEU A 1 93 ? -34.847 -17.284 -18.847 1.00 21.49 91 LEU A O 1
ATOM 747 N N . ILE A 1 94 ? -35.664 -15.220 -18.416 1.00 18.63 92 ILE A N 1
ATOM 748 C CA . ILE A 1 94 ? -36.692 -15.689 -17.493 1.00 18.77 92 ILE A CA 1
ATOM 749 C C . ILE A 1 94 ? -38.040 -15.680 -18.211 1.00 17.74 92 ILE A C 1
ATOM 750 O O . ILE A 1 94 ? -38.470 -14.630 -18.720 1.00 19.36 92 ILE A O 1
ATOM 755 N N . ASP A 1 95 ? -38.696 -16.841 -18.251 1.00 20.15 93 ASP A N 1
ATOM 756 C CA . ASP A 1 95 ? -40.085 -16.913 -18.680 1.00 20.92 93 ASP A CA 1
ATOM 757 C C . ASP A 1 95 ? -40.901 -16.421 -17.489 1.00 18.78 93 ASP A C 1
ATOM 758 O O . ASP A 1 95 ? -41.063 -17.146 -16.498 1.00 20.31 93 ASP A O 1
ATOM 763 N N . VAL A 1 96 ? -41.373 -15.173 -17.548 1.00 18.10 94 VAL A N 1
ATOM 764 C CA . VAL A 1 96 ? -42.031 -14.600 -16.369 1.00 20.15 94 VAL A CA 1
ATOM 765 C C . VAL A 1 96 ? -43.348 -15.287 -16.026 1.00 21.55 94 VAL A C 1
ATOM 766 O O . VAL A 1 96 ? -43.761 -15.267 -14.871 1.00 24.73 94 VAL A O 1
ATOM 770 N N . ASN A 1 97 ? -44.008 -15.871 -17.023 1.00 23.00 95 ASN A N 1
ATOM 771 C CA . ASN A 1 97 ? -45.243 -16.596 -16.757 1.00 23.30 95 ASN A CA 1
ATOM 772 C C . ASN A 1 97 ? -45.033 -17.866 -15.931 1.00 22.70 95 ASN A C 1
ATOM 773 O O . ASN A 1 97 ? -45.854 -18.167 -15.075 1.00 22.53 95 ASN A O 1
ATOM 778 N N . SER A 1 98 ? -43.944 -18.591 -16.182 1.00 21.77 96 SER A N 1
ATOM 779 C CA . SER A 1 98 ? -43.692 -19.871 -15.520 1.00 23.86 96 SER A CA 1
ATOM 780 C C . SER A 1 98 ? -42.622 -19.795 -14.435 1.00 24.57 96 SER A C 1
ATOM 781 O O . SER A 1 98 ? -42.413 -20.769 -13.704 1.00 24.04 96 SER A O 1
ATOM 784 N N . ALA A 1 99 ? -41.954 -18.639 -14.343 1.00 24.93 97 ALA A N 1
ATOM 785 C CA . ALA A 1 99 ? -40.804 -18.438 -13.439 1.00 24.98 97 ALA A CA 1
ATOM 786 C C . ALA A 1 99 ? -39.720 -19.487 -13.679 1.00 26.88 97 ALA A C 1
ATOM 787 O O . ALA A 1 99 ? -39.119 -19.980 -12.726 1.00 34.66 97 ALA A O 1
ATOM 789 N N . ARG A 1 100 ? -39.520 -19.845 -14.950 1.00 25.29 98 ARG A N 1
ATOM 790 C CA . ARG A 1 100 ? -38.465 -20.764 -15.360 1.00 27.08 98 ARG A CA 1
ATOM 791 C C . ARG A 1 100 ? -37.295 -19.984 -15.974 1.00 25.51 98 ARG A C 1
ATOM 792 O O . ARG A 1 100 ? -37.491 -18.951 -16.665 1.00 24.80 98 ARG A O 1
ATOM 800 N N . VAL A 1 101 ? -36.088 -20.475 -15.699 1.00 25.19 99 VAL A N 1
ATOM 801 C CA . VAL A 1 101 ? -34.843 -19.873 -16.179 1.00 23.75 99 VAL A CA 1
ATOM 802 C C . VAL A 1 101 ? -34.302 -20.624 -17.390 1.00 24.63 99 VAL A C 1
ATOM 803 O O . VAL A 1 101 ? -34.186 -21.860 -17.374 1.00 28.51 99 VAL A O 1
ATOM 807 N N . ILE A 1 102 ? -33.956 -19.865 -18.427 1.00 22.97 100 ILE A N 1
ATOM 808 C CA . ILE A 1 102 ? -33.217 -20.381 -19.579 1.00 24.05 100 ILE A CA 1
ATOM 809 C C . ILE A 1 102 ? -31.839 -19.733 -19.530 1.00 25.58 100 ILE A C 1
ATOM 810 O O . ILE A 1 102 ? -31.721 -18.508 -19.624 1.00 25.32 100 ILE A O 1
ATOM 815 N N . GLU A 1 103 ? -30.811 -20.553 -19.327 1.00 25.97 101 GLU A N 1
ATOM 816 C CA . GLU A 1 103 ? -29.430 -20.076 -19.312 1.00 26.61 101 GLU A CA 1
ATOM 817 C C . GLU A 1 103 ? -28.967 -19.801 -20.731 1.00 24.84 101 GLU A C 1
ATOM 818 O O . GLU A 1 103 ? -29.276 -20.553 -21.661 1.00 31.35 101 GLU A O 1
ATOM 824 N N . PHE A 1 104 ? -28.232 -18.712 -20.901 1.00 24.08 102 PHE A N 1
ATOM 825 C CA . PHE A 1 104 ? -27.638 -18.419 -22.189 1.00 23.63 102 PHE A CA 1
ATOM 826 C C . PHE A 1 104 ? -26.308 -17.731 -21.959 1.00 25.03 102 PHE A C 1
ATOM 827 O O . PHE A 1 104 ? -26.061 -17.168 -20.888 1.00 26.15 102 PHE A O 1
ATOM 835 N N . THR A 1 105 ? -25.432 -17.829 -22.944 1.00 28.41 103 THR A N 1
ATOM 836 C CA . THR A 1 105 ? -24.226 -17.035 -22.940 1.00 28.23 103 THR A CA 1
ATOM 837 C C . THR A 1 105 ? -24.169 -16.398 -24.313 1.00 27.49 103 THR A C 1
ATOM 838 O O . THR A 1 105 ? -24.521 -17.014 -25.320 1.00 33.78 103 THR A O 1
ATOM 842 N N . SER A 1 106 ? -23.761 -15.148 -24.343 1.00 24.86 104 SER A N 1
ATOM 843 C CA . SER A 1 106 ? -23.667 -14.444 -25.603 1.00 23.34 104 SER A CA 1
ATOM 844 C C . SER A 1 106 ? -22.330 -13.705 -25.716 1.00 23.34 104 SER A C 1
ATOM 845 O O . SER A 1 106 ? -22.195 -12.575 -25.233 1.00 22.83 104 SER A O 1
ATOM 848 N N . PRO A 1 107 ? -21.336 -14.334 -26.372 1.00 24.28 105 PRO A N 1
ATOM 849 C CA . PRO A 1 107 ? -20.071 -13.614 -26.548 1.00 24.04 105 PRO A CA 1
ATOM 850 C C . PRO A 1 107 ? -20.281 -12.325 -27.345 1.00 19.74 105 PRO A C 1
ATOM 851 O O . PRO A 1 107 ? -19.536 -11.360 -27.194 1.00 20.77 105 PRO A O 1
ATOM 855 N N . GLU A 1 108 ? -21.327 -12.306 -28.159 1.00 21.62 106 GLU A N 1
ATOM 856 C CA . GLU A 1 108 ? -21.654 -11.130 -28.961 1.00 21.69 106 GLU A CA 1
ATOM 857 C C . GLU A 1 108 ? -22.110 -9.954 -28.099 1.00 20.22 106 GLU A C 1
ATOM 858 O O . GLU A 1 108 ? -21.578 -8.842 -28.175 1.00 20.67 106 GLU A O 1
ATOM 864 N N . ILE A 1 109 ? -23.061 -10.219 -27.220 1.00 20.98 107 ILE A N 1
ATOM 865 C CA . ILE A 1 109 ? -23.520 -9.179 -26.342 1.00 21.85 107 ILE A CA 1
ATOM 866 C C . ILE A 1 109 ? -22.376 -8.742 -25.403 1.00 20.43 107 ILE A C 1
ATOM 867 O O . ILE A 1 109 ? -22.212 -7.549 -25.128 1.00 21.93 107 ILE A O 1
ATOM 872 N N . GLU A 1 110 ? -21.532 -9.690 -24.989 1.00 19.32 108 GLU A N 1
ATOM 873 C CA . GLU A 1 110 ? -20.379 -9.351 -24.144 1.00 20.28 108 GLU A CA 1
ATOM 874 C C . GLU A 1 110 ? -19.393 -8.426 -24.840 1.00 19.19 108 GLU A C 1
ATOM 875 O O . GLU A 1 110 ? -18.855 -7.501 -24.217 1.00 20.54 108 GLU A O 1
ATOM 881 N N . ALA A 1 111 ? -19.192 -8.638 -26.140 1.00 19.10 109 ALA A N 1
ATOM 882 C CA . ALA A 1 111 ? -18.316 -7.777 -26.928 1.00 18.61 109 ALA A CA 1
ATOM 883 C C . ALA A 1 111 ? -18.897 -6.374 -26.997 1.00 18.92 109 ALA A C 1
ATOM 884 O O . ALA A 1 111 ? -18.168 -5.394 -26.883 1.00 21.53 109 ALA A O 1
ATOM 886 N N . LEU A 1 112 ? -20.227 -6.274 -27.139 1.00 21.22 110 LEU A N 1
ATOM 887 C CA . LEU A 1 112 ? -20.863 -4.949 -27.123 1.00 22.64 110 LEU A CA 1
ATOM 888 C C . LEU A 1 112 ? -20.756 -4.260 -25.767 1.00 22.16 110 LEU A C 1
ATOM 889 O O . LEU A 1 112 ? -20.574 -3.034 -25.685 1.00 23.29 110 LEU A O 1
ATOM 894 N N . GLN A 1 113 ? -20.871 -5.039 -24.700 1.00 23.36 111 GLN A N 1
ATOM 895 C CA . GLN A 1 113 ? -20.740 -4.485 -23.353 1.00 23.72 111 GLN A CA 1
ATOM 896 C C . GLN A 1 113 ? -19.344 -3.927 -23.125 1.00 22.29 111 GLN A C 1
ATOM 897 O O . GLN A 1 113 ? -19.187 -2.886 -22.494 1.00 23.80 111 GLN A O 1
ATOM 903 N N . ARG A 1 114 ? -18.327 -4.616 -23.644 1.00 21.57 112 ARG A N 1
ATOM 904 C CA . ARG A 1 114 ? -16.970 -4.097 -23.526 1.00 21.03 112 ARG A CA 1
ATOM 905 C C . ARG A 1 114 ? -16.822 -2.794 -24.305 1.00 22.69 112 ARG A C 1
ATOM 906 O O . ARG A 1 114 ? -16.132 -1.874 -23.854 1.00 24.56 112 ARG A O 1
ATOM 914 N N . GLU A 1 115 ? -17.467 -2.723 -25.473 1.00 23.49 113 GLU A N 1
ATOM 915 C CA . GLU A 1 115 ? -17.451 -1.505 -26.293 1.00 24.41 113 GLU A CA 1
ATOM 916 C C . GLU A 1 115 ? -18.116 -0.304 -25.594 1.00 25.36 113 GLU A C 1
ATOM 917 O O . GLU A 1 115 ? -17.622 0.815 -25.677 1.00 27.11 113 GLU A O 1
ATOM 923 N N . ILE A 1 116 ? -19.212 -0.549 -24.881 1.00 26.64 114 ILE A N 1
ATOM 924 C CA . ILE A 1 116 ? -19.861 0.512 -24.107 1.00 27.96 114 ILE A CA 1
ATOM 925 C C . ILE A 1 116 ? -18.951 1.010 -22.998 1.00 26.10 114 ILE A C 1
ATOM 926 O O . ILE A 1 116 ? -18.797 2.221 -22.812 1.00 28.30 114 ILE A O 1
ATOM 931 N N . ALA A 1 117 ? -18.343 0.074 -22.271 1.00 23.62 115 ALA A N 1
ATOM 932 C CA . ALA A 1 117 ? -17.431 0.412 -21.202 1.00 24.45 115 ALA A CA 1
ATOM 933 C C . ALA A 1 117 ? -16.303 1.277 -21.783 1.00 27.09 115 ALA A C 1
ATOM 934 O O . ALA A 1 117 ? -16.017 2.366 -21.263 1.00 27.16 115 ALA A O 1
ATOM 936 N N . ARG A 1 118 ? -15.711 0.806 -22.885 1.00 26.11 116 ARG A N 1
ATOM 937 C CA . ARG A 1 118 ? -14.593 1.489 -23.553 1.00 28.00 116 ARG A CA 1
ATOM 938 C C . ARG A 1 118 ? -14.953 2.921 -23.954 1.00 25.70 116 ARG A C 1
ATOM 939 O O . ARG A 1 118 ? -14.189 3.850 -23.696 1.00 29.80 116 ARG A O 1
ATOM 947 N N . LYS A 1 119 ? -16.136 3.084 -24.546 1.00 26.84 117 LYS A N 1
ATOM 948 C CA . LYS A 1 119 ? -16.637 4.371 -25.026 1.00 28.95 117 LYS A CA 1
ATOM 949 C C . LYS A 1 119 ? -16.766 5.398 -23.896 1.00 30.25 117 LYS A C 1
ATOM 950 O O . LYS A 1 119 ? -16.651 6.608 -24.119 1.00 33.28 117 LYS A O 1
ATOM 955 N N . HIS A 1 120 ? -17.005 4.897 -22.686 1.00 29.38 118 HIS A N 1
ATOM 956 C CA . HIS A 1 120 ? -17.176 5.737 -21.508 1.00 27.78 118 HIS A CA 1
ATOM 957 C C . HIS A 1 120 ? -15.935 5.883 -20.678 1.00 28.65 118 HIS A C 1
ATOM 958 O O . HIS A 1 120 ? -15.966 6.509 -19.606 1.00 28.75 118 HIS A O 1
ATOM 965 N N . GLY A 1 121 ? -14.833 5.322 -21.171 1.00 28.79 119 GLY A N 1
ATOM 966 C CA . GLY A 1 121 ? -13.544 5.401 -20.502 1.00 30.28 119 GLY A CA 1
ATOM 967 C C . GLY A 1 121 ? -13.309 4.377 -19.413 1.00 25.86 119 GLY A C 1
ATOM 968 O O . GLY A 1 121 ? -12.590 4.661 -18.442 1.00 29.63 119 GLY A O 1
ATOM 969 N N . PHE A 1 122 ? -13.901 3.193 -19.590 1.00 25.99 120 PHE A N 1
ATOM 970 C CA . PHE A 1 122 ? -13.819 2.104 -18.627 1.00 22.52 120 PHE A CA 1
ATOM 971 C C . PHE A 1 122 ? -13.345 0.781 -19.219 1.00 23.86 120 PHE A C 1
ATOM 972 O O . PHE A 1 122 ? -13.547 0.509 -20.407 1.00 31.35 120 PHE A O 1
ATOM 980 N N . ARG A 1 123 ? -12.709 -0.026 -18.374 1.00 25.14 121 ARG A N 1
ATOM 981 C CA A ARG A 1 123 ? -12.500 -1.444 -18.642 0.50 24.48 121 ARG A CA 1
ATOM 982 C CA B ARG A 1 123 ? -12.517 -1.439 -18.667 0.50 25.01 121 ARG A CA 1
ATOM 983 C C . ARG A 1 123 ? -13.599 -2.188 -17.900 1.00 21.52 121 ARG A C 1
ATOM 984 O O . ARG A 1 123 ? -13.831 -1.918 -16.719 1.00 23.66 121 ARG A O 1
ATOM 997 N N . LEU A 1 124 ? -14.268 -3.116 -18.575 1.00 20.37 122 LEU A N 1
ATOM 998 C CA . LEU A 1 124 ? -15.311 -3.908 -17.918 1.00 19.38 122 LEU A CA 1
ATOM 999 C C . LEU A 1 124 ? -14.678 -4.953 -16.997 1.00 21.01 122 LEU A C 1
ATOM 1000 O O . LEU A 1 124 ? -13.748 -5.671 -17.399 1.00 25.01 122 LEU A O 1
ATOM 1005 N N . VAL A 1 125 ? -15.176 -5.016 -15.760 1.00 19.70 123 VAL A N 1
ATOM 1006 C CA . VAL A 1 125 ? -14.739 -6.024 -14.792 1.00 21.82 123 VAL A CA 1
ATOM 1007 C C . VAL A 1 125 ? -15.878 -6.977 -14.393 1.00 23.95 123 VAL A C 1
ATOM 1008 O O . VAL A 1 125 ? -15.674 -7.935 -13.655 1.00 25.72 123 VAL A O 1
ATOM 1012 N N . GLY A 1 126 ? -17.078 -6.717 -14.890 1.00 20.30 124 GLY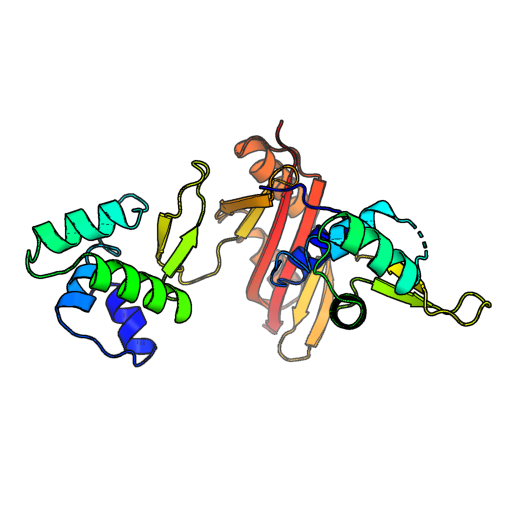 A N 1
ATOM 1013 C CA . GLY A 1 126 ? -18.193 -7.591 -14.557 1.00 21.24 124 GLY A CA 1
ATOM 1014 C C . GLY A 1 126 ? -19.452 -7.127 -15.239 1.00 19.27 124 GLY A C 1
ATOM 1015 O O . GLY A 1 126 ? -19.522 -6.003 -15.753 1.00 18.39 124 GLY A O 1
ATOM 1016 N N . HIS A 1 127 ? -20.452 -7.993 -15.238 1.00 19.31 125 HIS A N 1
ATOM 1017 C CA . HIS A 1 127 ? -21.752 -7.645 -15.796 1.00 18.90 125 HIS A CA 1
ATOM 1018 C C . HIS A 1 127 ? -22.790 -8.596 -15.296 1.00 20.58 125 HIS A C 1
ATOM 1019 O O . HIS A 1 127 ? -22.488 -9.743 -14.894 1.00 24.71 125 HIS A O 1
ATOM 1026 N N . ARG A 1 128 ? -24.030 -8.139 -15.328 1.00 18.68 126 ARG A N 1
ATOM 1027 C CA . ARG A 1 128 ? -25.161 -9.039 -15.145 1.00 19.20 126 ARG A CA 1
ATOM 1028 C C . ARG A 1 128 ? -26.278 -8.625 -16.073 1.00 18.00 126 ARG A C 1
ATOM 1029 O O . ARG A 1 128 ? -26.632 -7.455 -16.150 1.00 18.09 126 ARG A O 1
ATOM 1037 N N . LEU A 1 129 ? -26.825 -9.605 -16.780 1.00 18.12 127 LEU A N 1
ATOM 1038 C CA . LEU A 1 129 ? -27.914 -9.367 -17.694 1.00 16.76 127 LEU A CA 1
ATOM 1039 C C . LEU A 1 129 ? -29.030 -10.341 -17.399 1.00 16.76 127 LEU A C 1
ATOM 1040 O O . LEU A 1 129 ? -28.805 -11.562 -17.374 1.00 18.87 127 LEU A O 1
ATOM 1045 N N . GLU A 1 130 ? -30.226 -9.807 -17.159 1.00 16.45 128 GLU A N 1
ATOM 1046 C CA . GLU A 1 130 ? -31.413 -10.650 -17.034 1.00 16.27 128 GLU A CA 1
ATOM 1047 C C . GLU A 1 130 ? -32.403 -10.195 -18.090 1.00 15.55 128 GLU A C 1
ATOM 1048 O O . GLU A 1 130 ? -32.646 -8.995 -18.237 1.00 17.11 128 GLU A O 1
ATOM 1054 N N . LEU A 1 131 ? -32.923 -11.145 -18.861 1.00 16.17 129 LEU A N 1
ATOM 1055 C CA . LEU A 1 131 ? -33.974 -10.859 -19.848 1.00 15.47 129 LEU A CA 1
ATOM 1056 C C . LEU A 1 131 ? -35.275 -11.451 -19.361 1.00 15.48 129 LEU A C 1
ATOM 1057 O O . LEU A 1 131 ? -35.295 -12.557 -18.801 1.00 18.63 129 LEU A O 1
ATOM 1062 N N . TYR A 1 132 ? -36.359 -10.714 -19.551 1.00 16.37 130 TYR A N 1
ATOM 1063 C CA . TYR A 1 132 ? -37.694 -11.161 -19.137 1.00 16.62 130 TYR A CA 1
ATOM 1064 C C . TYR A 1 132 ? -38.481 -11.386 -20.402 1.00 17.92 130 TYR A C 1
ATOM 1065 O O . TYR A 1 132 ? -38.526 -10.517 -21.265 1.00 18.78 130 TYR A O 1
ATOM 1074 N N . GLY A 1 133 ? -39.088 -12.559 -20.507 1.00 17.41 131 GLY A N 1
ATOM 1075 C CA . GLY A 1 133 ? -39.824 -12.938 -21.711 1.00 19.36 131 GLY A CA 1
ATOM 1076 C C . GLY A 1 133 ? -41.149 -13.616 -21.436 1.00 20.73 131 GLY A C 1
ATOM 1077 O O . GLY A 1 133 ? -41.410 -14.094 -20.332 1.00 21.22 131 GLY A O 1
ATOM 1078 N N . VAL A 1 134 ? -41.991 -13.633 -22.463 1.00 22.70 132 VAL A N 1
ATOM 1079 C CA . VAL A 1 134 ? -43.178 -14.487 -22.485 1.00 25.00 132 VAL A CA 1
ATOM 1080 C C . VAL A 1 134 ? -43.139 -15.287 -23.790 1.00 29.68 132 VAL A C 1
ATOM 1081 O O . VAL A 1 134 ? -42.627 -14.783 -24.803 1.00 29.30 132 VAL A O 1
ATOM 1085 N N . PRO A 1 135 ? -43.659 -16.531 -23.777 1.00 30.41 133 PRO A N 1
ATOM 1086 C CA . PRO A 1 135 ? -43.584 -17.354 -24.984 1.00 33.15 133 PRO A CA 1
ATOM 1087 C C . PRO A 1 135 ? -44.247 -16.682 -26.184 1.00 34.09 133 PRO A C 1
ATOM 1088 O O . PRO A 1 135 ? -45.247 -15.986 -26.034 1.00 36.54 133 PRO A O 1
ATOM 1092 N N . LEU A 1 136 ? -43.676 -16.894 -27.360 1.00 36.62 134 LEU A N 1
ATOM 1093 C CA . LEU A 1 136 ? -44.288 -16.452 -28.614 1.00 38.06 134 LEU A CA 1
ATOM 1094 C C . LEU A 1 136 ? -45.601 -17.186 -28.881 1.00 41.44 134 LEU A C 1
ATOM 1095 O O . LEU A 1 136 ? -45.758 -18.349 -28.507 1.00 47.41 134 LEU A O 1
ATOM 1100 N N . VAL B 1 4 ? -50.414 19.712 -21.015 1.00 56.09 2 VAL B N 1
ATOM 1101 C CA . VAL B 1 4 ? -49.984 18.658 -20.046 1.00 51.62 2 VAL B CA 1
ATOM 1102 C C . VAL B 1 4 ? -48.549 18.214 -20.338 1.00 49.34 2 VAL B C 1
ATOM 1103 O O . VAL B 1 4 ? -48.278 17.596 -21.370 1.00 52.76 2 VAL B O 1
ATOM 1107 N N . SER B 1 5 ? -47.631 18.542 -19.434 1.00 45.56 3 SER B N 1
ATOM 1108 C CA . SER B 1 5 ? -46.234 18.136 -19.581 1.00 43.10 3 SER B CA 1
ATOM 1109 C C . SER B 1 5 ? -46.090 16.659 -19.230 1.00 43.06 3 SER B C 1
ATOM 1110 O O . SER B 1 5 ? -46.931 16.104 -18.521 1.00 41.84 3 SER B O 1
ATOM 1113 N N . ARG B 1 6 ? -45.022 16.030 -19.722 1.00 44.49 4 ARG B N 1
ATOM 1114 C CA . ARG B 1 6 ? -44.746 14.618 -19.432 1.00 43.80 4 ARG B CA 1
ATOM 1115 C C . ARG B 1 6 ? -44.738 14.321 -17.929 1.00 42.65 4 ARG B C 1
ATOM 1116 O O . ARG B 1 6 ? -45.376 13.363 -17.480 1.00 47.01 4 ARG B O 1
ATOM 1118 N N . ILE B 1 7 ? -44.039 15.154 -17.156 1.00 40.05 5 ILE B N 1
ATOM 1119 C CA . ILE B 1 7 ? -44.011 15.019 -15.697 1.00 37.19 5 ILE B CA 1
ATOM 1120 C C . ILE B 1 7 ? -45.411 15.203 -15.080 1.00 41.01 5 ILE B C 1
ATOM 1121 O O . ILE B 1 7 ? -45.809 14.441 -14.191 1.00 41.93 5 ILE B O 1
ATOM 1126 N N . GLU B 1 8 ? -46.160 16.200 -15.549 1.00 38.38 6 GLU B N 1
ATOM 1127 C CA . GLU B 1 8 ? -47.543 16.368 -15.088 1.00 37.03 6 GLU B CA 1
ATOM 1128 C C . GLU B 1 8 ? -48.406 15.156 -15.424 1.00 38.22 6 GLU B C 1
ATOM 1129 O O . GLU B 1 8 ? -49.172 14.693 -14.575 1.00 38.01 6 GLU B O 1
ATOM 1135 N N . GLN B 1 9 ? -48.280 14.650 -16.652 1.00 40.14 7 GLN B N 1
ATOM 1136 C CA . GLN B 1 9 ? -48.994 13.436 -17.060 1.00 43.08 7 GLN B CA 1
ATOM 1137 C C . GLN B 1 9 ? -48.658 12.286 -16.099 1.00 48.23 7 GLN B C 1
ATOM 1138 O O . GLN B 1 9 ? -49.557 11.568 -15.649 1.00 55.64 7 GLN B O 1
ATOM 1144 N N . ARG B 1 10 ? -47.373 12.150 -15.755 1.00 46.59 8 ARG B N 1
ATOM 1145 C CA . ARG B 1 10 ? -46.914 11.161 -14.771 1.00 47.82 8 ARG B CA 1
ATOM 1146 C C . ARG B 1 10 ? -47.563 11.346 -13.391 1.00 47.06 8 ARG B C 1
ATOM 1147 O O . ARG B 1 10 ? -47.896 10.371 -12.718 1.00 49.30 8 ARG B O 1
ATOM 1148 N N . CYS B 1 11 ? -47.741 12.602 -12.982 1.00 47.14 9 CYS B N 1
ATOM 1149 C CA . CYS B 1 11 ? -48.405 12.936 -11.717 1.00 44.79 9 CYS B CA 1
ATOM 1150 C C . CYS B 1 11 ? -49.877 12.526 -11.708 1.00 44.35 9 CYS B C 1
ATOM 1151 O O . CYS B 1 11 ? -50.385 12.037 -10.691 1.00 51.26 9 CYS B O 1
ATOM 1154 N N . ILE B 1 12 ? -50.541 12.728 -12.846 1.00 40.58 10 ILE B N 1
ATOM 1155 C CA . ILE B 1 12 ? -51.959 12.413 -13.017 1.00 45.30 10 ILE B CA 1
ATOM 1156 C C . ILE B 1 12 ? -52.200 10.896 -12.970 1.00 52.24 10 ILE B C 1
ATOM 1157 O O . ILE B 1 12 ? -53.215 10.439 -12.441 1.00 57.08 10 ILE B O 1
ATOM 1162 N N . ASP B 1 13 ? -51.253 10.127 -13.504 1.00 53.37 11 ASP B N 1
ATOM 1163 C CA . ASP B 1 13 ? -51.301 8.665 -13.448 1.00 53.75 11 ASP B CA 1
ATOM 1164 C C . ASP B 1 13 ? -51.160 8.130 -12.023 1.00 51.84 11 ASP B C 1
ATOM 1165 O O . ASP B 1 13 ? -51.782 7.128 -11.664 1.00 58.33 11 ASP B O 1
ATOM 1170 N N . LYS B 1 14 ? -50.334 8.802 -11.222 1.00 48.72 12 LYS B N 1
ATOM 1171 C CA . LYS B 1 14 ? -50.107 8.438 -9.826 1.00 50.08 12 LYS B CA 1
ATOM 1172 C C . LYS B 1 14 ? -51.230 8.902 -8.886 1.00 55.00 12 LYS B C 1
ATOM 1173 O O . LYS B 1 14 ? -51.238 8.546 -7.701 1.00 56.60 12 LYS B O 1
ATOM 1175 N N . GLY B 1 15 ? -52.166 9.693 -9.410 1.00 54.24 13 GLY B N 1
ATOM 1176 C CA . GLY B 1 15 ? -53.250 10.256 -8.601 1.00 50.76 13 GLY B CA 1
ATOM 1177 C C . GLY B 1 15 ? -52.745 11.261 -7.578 1.00 48.72 13 GLY B C 1
ATOM 1178 O O . GLY B 1 15 ? -53.330 11.419 -6.508 1.00 51.70 13 GLY B O 1
ATOM 1179 N N . MET B 1 16 ? -51.647 11.933 -7.917 1.00 47.02 14 MET B N 1
ATOM 1180 C CA . MET B 1 16 ? -51.018 12.929 -7.053 1.00 43.56 14 MET B CA 1
ATOM 1181 C C . MET B 1 16 ? -51.801 14.243 -7.128 1.00 39.14 14 MET B C 1
ATOM 1182 O O . MET B 1 16 ? -52.323 14.574 -8.189 1.00 38.35 14 MET B O 1
ATOM 1186 N N . LYS B 1 17 ? -51.895 14.963 -6.004 1.00 36.24 15 LYS B N 1
ATOM 1187 C CA . LYS B 1 17 ? -52.548 16.281 -5.964 1.00 34.34 15 LYS B CA 1
ATOM 1188 C C . LYS B 1 17 ? -51.769 17.246 -6.848 1.00 31.48 15 LYS B C 1
ATOM 1189 O O . LYS B 1 17 ? -50.560 17.391 -6.677 1.00 33.04 15 LYS B O 1
ATOM 1195 N N . MET B 1 18 ? -52.446 17.904 -7.790 1.00 25.57 16 MET B N 1
ATOM 1196 C CA . MET B 1 18 ? -51.765 18.920 -8.585 1.00 24.28 16 MET B CA 1
ATOM 1197 C C . MET B 1 18 ? -52.406 20.287 -8.403 1.00 19.45 16 MET B C 1
ATOM 1198 O O . MET B 1 18 ? -53.621 20.403 -8.291 1.00 21.26 16 MET B O 1
ATOM 1203 N N . THR B 1 19 ? -51.552 21.300 -8.346 1.00 19.42 17 THR B N 1
ATOM 1204 C CA . THR B 1 19 ? -51.932 22.717 -8.321 1.00 19.28 17 THR B CA 1
ATOM 1205 C C . THR B 1 19 ? -51.076 23.405 -9.368 1.00 18.51 17 THR B C 1
ATOM 1206 O O . THR B 1 19 ? -50.120 22.803 -9.868 1.00 20.27 17 THR B O 1
ATOM 1210 N N . ASP B 1 20 ? -51.366 24.674 -9.668 1.00 18.55 18 ASP B N 1
ATOM 1211 C CA . ASP B 1 20 ? -50.612 25.354 -10.707 1.00 19.12 18 ASP B CA 1
ATOM 1212 C C . ASP B 1 20 ? -49.133 25.472 -10.379 1.00 17.38 18 ASP B C 1
ATOM 1213 O O . ASP B 1 20 ? -48.305 25.340 -11.270 1.00 19.93 18 ASP B O 1
ATOM 1218 N N . GLN B 1 21 ? -48.781 25.721 -9.110 1.00 19.05 19 GLN B N 1
ATOM 1219 C CA . GLN B 1 21 ? -47.351 25.815 -8.773 1.00 18.62 19 GLN B CA 1
ATOM 1220 C C . GLN B 1 21 ? -46.638 24.480 -9.029 1.00 18.70 19 GLN B C 1
ATOM 1221 O O . GLN B 1 21 ? -45.504 24.459 -9.526 1.00 19.54 19 GLN B O 1
ATOM 1227 N N . ARG B 1 22 ? -47.296 23.370 -8.710 1.00 20.58 20 ARG B N 1
ATOM 1228 C CA . ARG B 1 22 ? -46.700 22.056 -8.984 1.00 19.69 20 ARG B CA 1
ATOM 1229 C C . ARG B 1 22 ? -46.617 21.829 -10.479 1.00 19.46 20 ARG B C 1
ATOM 1230 O O . ARG B 1 22 ? -45.647 21.260 -10.960 1.00 20.81 20 ARG B O 1
ATOM 1238 N N . ARG B 1 23 ? -47.610 22.317 -11.225 1.00 18.23 21 ARG B N 1
ATOM 1239 C CA . ARG B 1 23 ? -47.571 22.220 -12.688 1.00 19.99 21 ARG B CA 1
ATOM 1240 C C . ARG B 1 23 ? -46.420 23.001 -13.295 1.00 20.95 21 ARG B C 1
ATOM 1241 O O . ARG B 1 23 ? -45.797 22.530 -14.246 1.00 22.13 21 ARG B O 1
ATOM 1249 N N . VAL B 1 24 ? -46.138 24.189 -12.755 1.00 19.75 22 VAL B N 1
ATOM 1250 C CA . VAL B 1 24 ? -45.016 24.992 -13.255 1.00 20.32 22 VAL B CA 1
ATOM 1251 C C . VAL B 1 24 ? -43.716 24.230 -13.051 1.00 20.29 22 VAL B C 1
ATOM 1252 O O . VAL B 1 24 ? -42.872 24.167 -13.943 1.00 21.73 22 VAL B O 1
ATOM 1256 N N . ILE B 1 25 ? -43.568 23.639 -11.877 1.00 18.97 23 ILE B N 1
ATOM 1257 C CA . ILE B 1 25 ? -42.348 22.902 -11.554 1.00 20.65 23 ILE B CA 1
ATOM 1258 C C . ILE B 1 25 ? -42.209 21.687 -12.465 1.00 21.90 23 ILE B C 1
ATOM 1259 O O . ILE B 1 25 ? -41.117 21.419 -12.978 1.00 22.72 23 ILE B O 1
ATOM 1264 N N . ALA B 1 26 ? -43.320 20.975 -12.677 1.00 21.69 24 ALA B N 1
ATOM 1265 C CA . ALA B 1 26 ? -43.360 19.865 -13.636 1.00 20.93 24 ALA B CA 1
ATOM 1266 C C . ALA B 1 26 ? -42.960 20.310 -15.054 1.00 23.32 24 ALA B C 1
ATOM 1267 O O . ALA B 1 26 ? -42.188 19.617 -15.728 1.00 27.08 24 ALA B O 1
ATOM 1269 N N . GLN B 1 27 ? -43.486 21.459 -15.487 1.00 22.93 25 GLN B N 1
ATOM 1270 C CA A GLN B 1 27 ? -43.204 22.018 -16.813 0.50 25.84 25 GLN B CA 1
ATOM 1271 C CA B GLN B 1 27 ? -43.199 22.000 -16.813 0.50 25.73 25 GLN B CA 1
ATOM 1272 C C . GLN B 1 27 ? -41.722 22.375 -16.952 1.00 28.65 25 GLN B C 1
ATOM 1273 O O . GLN B 1 27 ? -41.108 22.102 -17.993 1.00 31.44 25 GLN B O 1
ATOM 1282 N N . VAL B 1 28 ? -41.153 22.980 -15.900 1.00 24.98 26 VAL B N 1
ATOM 1283 C CA . VAL B 1 28 ? -39.739 23.374 -15.907 1.00 26.27 26 VAL B CA 1
ATOM 1284 C C . VAL B 1 28 ? -38.900 22.126 -16.095 1.00 27.00 26 VAL B C 1
ATOM 1285 O O . VAL B 1 28 ? -37.993 22.098 -16.942 1.00 30.33 26 VAL B O 1
ATOM 1289 N N . LEU B 1 29 ? -39.224 21.086 -15.330 1.00 26.71 27 LEU B N 1
ATOM 1290 C CA . LEU B 1 29 ? -38.484 19.819 -15.397 1.00 30.29 27 LEU B CA 1
ATOM 1291 C C . LEU B 1 29 ? -38.611 19.132 -16.772 1.00 27.03 27 LEU B C 1
ATOM 1292 O O . LEU B 1 29 ? -37.659 18.530 -17.269 1.00 39.86 27 LEU B O 1
ATOM 1297 N N . SER B 1 30 ? -39.800 19.257 -17.367 1.00 35.01 28 SER B N 1
ATOM 1298 C CA . SER B 1 30 ? -40.098 18.684 -18.683 1.00 37.27 28 SER B CA 1
ATOM 1299 C C . SER B 1 30 ? -39.443 19.438 -19.839 1.00 37.13 28 SER B C 1
ATOM 1300 O O . SER B 1 30 ? -38.995 18.816 -20.808 1.00 44.45 28 SER B O 1
ATOM 1303 N N . ASP B 1 31 ? -39.402 20.767 -19.744 1.00 38.64 29 ASP B N 1
ATOM 1304 C CA . ASP B 1 31 ? -38.835 21.618 -20.798 1.00 39.21 29 ASP B CA 1
ATOM 1305 C C . ASP B 1 31 ? -37.314 21.726 -20.762 1.00 41.26 29 ASP B C 1
ATOM 1306 O O . ASP B 1 31 ? -36.710 22.117 -21.756 1.00 46.03 29 ASP B O 1
ATOM 1311 N N . SER B 1 32 ? -36.699 21.408 -19.622 1.00 35.46 30 SER B N 1
ATOM 1312 C CA . SER B 1 32 ? -35.249 21.576 -19.455 1.00 41.23 30 SER B CA 1
ATOM 1313 C C . SER B 1 32 ? -34.442 20.692 -20.409 1.00 43.27 30 SER B C 1
ATOM 1314 O O . SER B 1 32 ? -34.622 19.474 -20.444 1.00 45.33 30 SER B O 1
ATOM 1317 N N . ALA B 1 33 ? -33.563 21.328 -21.185 1.00 46.43 31 ALA B N 1
ATOM 1318 C CA . ALA B 1 33 ? -32.682 20.633 -22.125 1.00 47.14 31 ALA B CA 1
ATOM 1319 C C . ALA B 1 33 ? -31.535 19.972 -21.365 1.00 46.20 31 ALA B C 1
ATOM 1320 O O . ALA B 1 33 ? -31.001 18.947 -21.786 1.00 50.36 31 ALA B O 1
ATOM 1322 N N . ASP B 1 34 ? -31.159 20.581 -20.247 1.00 41.64 32 ASP B N 1
ATOM 1323 C CA . ASP B 1 34 ? -30.160 20.020 -19.355 1.00 38.31 32 ASP B CA 1
ATOM 1324 C C . ASP B 1 34 ? -30.859 19.195 -18.276 1.00 34.03 32 ASP B C 1
ATOM 1325 O O . ASP B 1 34 ? -32.073 18.968 -18.326 1.00 39.33 32 ASP B O 1
ATOM 1330 N N . HIS B 1 35 ? -30.083 18.742 -17.306 1.00 33.83 33 HIS B N 1
ATOM 1331 C CA . HIS B 1 35 ? -30.631 18.089 -16.123 1.00 29.21 33 HIS B CA 1
ATOM 1332 C C . HIS B 1 35 ? -30.458 19.083 -15.015 1.00 29.25 33 HIS B C 1
ATOM 1333 O O . HIS B 1 35 ? -29.355 19.257 -14.499 1.00 30.92 33 HIS B O 1
ATOM 1340 N N . PRO B 1 36 ? -31.536 19.791 -14.649 1.00 27.77 34 PRO B N 1
ATOM 1341 C CA . PRO B 1 36 ? -31.318 20.887 -13.715 1.00 26.30 34 PRO B CA 1
ATOM 1342 C C . PRO B 1 36 ? -31.088 20.395 -12.285 1.00 26.41 34 PRO B C 1
ATOM 1343 O O . PRO B 1 36 ? -31.586 19.324 -11.900 1.00 27.61 34 PRO B O 1
ATOM 1347 N N . ASP B 1 37 ? -30.302 21.150 -11.518 1.00 25.34 35 ASP B N 1
ATOM 1348 C CA . ASP B 1 37 ? -30.286 20.984 -10.076 1.00 26.35 35 ASP B CA 1
ATOM 1349 C C . ASP B 1 37 ? -31.455 21.774 -9.486 1.00 28.40 35 ASP B C 1
ATOM 1350 O O . ASP B 1 37 ? -32.181 22.489 -10.216 1.00 24.62 35 ASP B O 1
ATOM 1355 N N . VAL B 1 38 ? -31.655 21.642 -8.182 1.00 29.55 36 VAL B N 1
ATOM 1356 C CA . VAL B 1 38 ? -32.779 22.333 -7.529 1.00 28.22 36 VAL B CA 1
ATOM 1357 C C . VAL B 1 38 ? -32.714 23.871 -7.719 1.00 28.85 36 VAL B C 1
ATOM 1358 O O . VAL B 1 38 ? -33.754 24.518 -7.920 1.00 26.22 36 VAL B O 1
ATOM 1362 N N . GLU B 1 39 ? -31.508 24.450 -7.685 1.00 28.72 37 GLU B N 1
ATOM 1363 C CA . GLU B 1 39 ? -31.355 25.904 -7.865 1.00 30.53 37 GLU B CA 1
ATOM 1364 C C . GLU B 1 39 ? -31.871 26.358 -9.233 1.00 28.10 37 GLU B C 1
ATOM 1365 O O . GLU B 1 39 ? -32.526 27.395 -9.355 1.00 30.63 37 GLU B O 1
ATOM 1367 N N . GLU B 1 40 ? -31.577 25.564 -10.255 1.00 25.80 38 GLU B N 1
ATOM 1368 C CA . GLU B 1 40 ? -32.004 25.852 -11.615 1.00 26.55 38 GLU B CA 1
ATOM 1369 C C . GLU B 1 40 ? -33.506 25.659 -11.763 1.00 27.19 38 GLU B C 1
ATOM 1370 O O . GLU B 1 40 ? -34.169 26.459 -12.430 1.00 28.75 38 GLU B O 1
ATOM 1376 N N . VAL B 1 41 ? -34.049 24.610 -11.138 1.00 26.19 39 VAL B N 1
ATOM 1377 C CA . VAL B 1 41 ? -35.514 24.416 -11.156 1.00 22.87 39 VAL B CA 1
ATOM 1378 C C . VAL B 1 41 ? -36.200 25.630 -10.532 1.00 24.71 39 VAL B C 1
ATOM 1379 O O . VAL B 1 41 ? -37.159 26.171 -11.091 1.00 25.96 39 VAL B O 1
ATOM 1383 N N . TYR B 1 42 ? -35.677 26.068 -9.392 1.00 23.83 40 TYR B N 1
ATOM 1384 C CA . TYR B 1 42 ? -36.218 27.236 -8.695 1.00 26.37 40 TYR B CA 1
ATOM 1385 C C . TYR B 1 42 ? -36.161 28.493 -9.549 1.00 27.36 40 TYR B C 1
ATOM 1386 O O . TYR B 1 42 ? -37.169 29.180 -9.699 1.00 26.94 40 TYR B O 1
ATOM 1395 N N . ARG B 1 43 ? -34.987 28.801 -10.099 1.00 29.31 41 ARG B N 1
ATOM 1396 C CA . ARG B 1 43 ? -34.804 30.001 -10.907 1.00 30.52 41 ARG B CA 1
ATOM 1397 C C . ARG B 1 43 ? -35.775 30.016 -12.086 1.00 29.37 41 ARG B C 1
ATOM 1398 O O . ARG B 1 43 ? -36.420 31.035 -12.366 1.00 31.34 41 ARG B O 1
ATOM 1400 N N . ARG B 1 44 ? -35.908 28.874 -12.755 1.00 25.78 42 ARG B N 1
ATOM 1401 C CA . ARG B 1 44 ? -36.796 28.761 -13.904 1.00 25.80 42 ARG B CA 1
ATOM 1402 C C . ARG B 1 44 ? -38.278 28.809 -13.501 1.00 27.00 42 ARG B C 1
ATOM 1403 O O . ARG B 1 44 ? -39.096 29.386 -14.211 1.00 29.89 42 ARG B O 1
ATOM 1411 N N . ALA B 1 45 ? -38.615 28.207 -12.366 1.00 23.77 43 ALA B N 1
ATOM 1412 C CA . ALA B 1 45 ? -40.010 28.205 -11.879 1.00 22.90 43 ALA B CA 1
ATOM 1413 C C . ALA B 1 45 ? -40.433 29.615 -11.439 1.00 26.02 43 ALA B C 1
ATOM 1414 O O . ALA B 1 45 ? -41.547 30.067 -11.761 1.00 24.45 43 ALA B O 1
ATOM 1416 N N . THR B 1 46 ? -39.546 30.337 -10.754 1.00 23.84 44 THR B N 1
ATOM 1417 C CA . THR B 1 46 ? -39.910 31.691 -10.286 1.00 26.29 44 THR B CA 1
ATOM 1418 C C . THR B 1 46 ? -39.890 32.718 -11.403 1.00 30.21 44 THR B C 1
ATOM 1419 O O . THR B 1 46 ? -40.598 33.717 -11.326 1.00 32.86 44 THR B O 1
ATOM 1423 N N . ALA B 1 47 ? -39.097 32.459 -12.442 1.00 28.33 45 ALA B N 1
ATOM 1424 C CA . ALA B 1 47 ? -39.140 33.273 -13.655 1.00 33.43 45 ALA B CA 1
ATOM 1425 C C . ALA B 1 47 ? -40.532 33.194 -14.280 1.00 32.85 45 ALA B C 1
ATOM 1426 O O . ALA B 1 47 ? -40.983 34.147 -14.908 1.00 40.73 45 ALA B O 1
ATOM 1428 N N . LYS B 1 48 ? -41.206 32.058 -14.099 1.00 30.89 46 LYS B N 1
ATOM 1429 C CA . LYS B 1 48 ? -42.572 31.873 -14.590 1.00 30.08 46 LYS B CA 1
ATOM 1430 C C . LYS B 1 48 ? -43.594 32.515 -13.642 1.00 30.70 46 LYS B C 1
ATOM 1431 O O . LYS B 1 48 ? -44.441 33.304 -14.082 1.00 36.62 46 LYS B O 1
ATOM 1435 N N . ASP B 1 49 ? -43.504 32.187 -12.353 1.00 26.56 47 ASP B N 1
ATOM 1436 C CA . ASP B 1 49 ? -44.410 32.713 -11.339 1.00 24.33 47 ASP B CA 1
ATOM 1437 C C . ASP B 1 49 ? -43.586 33.052 -10.113 1.00 24.13 47 ASP B C 1
ATOM 1438 O O . ASP B 1 49 ? -43.123 32.144 -9.415 1.00 24.84 47 ASP B O 1
ATOM 1443 N N . PRO B 1 50 ? -43.390 34.357 -9.844 1.00 25.95 48 PRO B N 1
ATOM 1444 C CA . PRO B 1 50 ? -42.512 34.735 -8.736 1.00 28.32 48 PRO B CA 1
ATOM 1445 C C . PRO B 1 50 ? -43.042 34.362 -7.357 1.00 25.93 48 PRO B C 1
ATOM 1446 O O . PRO B 1 50 ? -42.316 34.487 -6.376 1.00 28.28 48 PRO B O 1
ATOM 1450 N N . ARG B 1 51 ? -44.287 33.893 -7.274 1.00 24.78 49 ARG B N 1
ATOM 1451 C CA . ARG B 1 51 ? -44.837 33.483 -5.983 1.00 23.49 49 ARG B CA 1
ATOM 1452 C C . ARG B 1 51 ? -44.335 32.113 -5.531 1.00 25.77 49 ARG B C 1
ATOM 1453 O O . ARG B 1 51 ? -44.507 31.732 -4.381 1.00 27.13 49 ARG B O 1
ATOM 1461 N N . ILE B 1 52 ? -43.731 31.365 -6.440 1.00 22.58 50 ILE B N 1
ATOM 1462 C CA . ILE B 1 52 ? -43.217 30.032 -6.085 1.00 24.82 50 ILE B CA 1
ATOM 1463 C C . ILE B 1 52 ? -42.020 30.165 -5.146 1.00 27.10 50 ILE B C 1
ATOM 1464 O O . ILE B 1 52 ? -41.039 30.815 -5.494 1.00 27.87 50 ILE B O 1
ATOM 1469 N N . SER B 1 53 ? -42.131 29.569 -3.954 1.00 26.25 51 SER B N 1
ATOM 1470 C CA . SER B 1 53 ? -41.073 29.632 -2.938 1.00 31.46 51 SER B CA 1
ATOM 1471 C C . SER B 1 53 ? -40.018 28.566 -3.174 1.00 32.83 51 SER B C 1
ATOM 1472 O O . SER B 1 53 ? -40.263 27.556 -3.845 1.00 30.05 51 SER B O 1
ATOM 1475 N N . ILE B 1 54 ? -38.843 28.789 -2.598 1.00 35.89 52 ILE B N 1
ATOM 1476 C CA . ILE B 1 54 ? -37.764 27.810 -2.670 1.00 36.07 52 ILE B CA 1
ATOM 1477 C C . ILE B 1 54 ? -38.192 26.515 -1.970 1.00 36.23 52 ILE B C 1
ATOM 1478 O O . ILE B 1 54 ? -37.917 25.415 -2.460 1.00 35.69 52 ILE B O 1
ATOM 1483 N N . ALA B 1 55 ? -38.908 26.661 -0.855 1.00 36.51 53 ALA B N 1
ATOM 1484 C CA . ALA B 1 55 ? -39.426 25.524 -0.089 1.00 34.38 53 ALA B CA 1
ATOM 1485 C C . ALA B 1 55 ? -40.384 24.637 -0.890 1.00 34.27 53 ALA B C 1
ATOM 1486 O O . ALA B 1 55 ? -40.305 23.392 -0.825 1.00 34.37 53 ALA B O 1
ATOM 1488 N N . THR B 1 56 ? -41.289 25.272 -1.637 1.00 31.39 54 THR B N 1
ATOM 1489 C CA . THR B 1 56 ? -42.184 24.539 -2.524 1.00 28.98 54 THR B CA 1
ATOM 1490 C C . THR B 1 56 ? -41.388 23.745 -3.570 1.00 23.89 54 THR B C 1
ATOM 1491 O O . THR B 1 56 ? -41.726 22.597 -3.892 1.00 27.45 54 THR B O 1
ATOM 1495 N N . VAL B 1 57 ? -40.316 24.336 -4.079 1.00 26.77 55 VAL B N 1
ATOM 1496 C CA . VAL B 1 57 ? -39.516 23.634 -5.091 1.00 27.06 55 VAL B CA 1
ATOM 1497 C C . VAL B 1 57 ? -38.855 22.382 -4.503 1.00 28.04 55 VAL B C 1
ATOM 1498 O O . VAL B 1 57 ? -39.001 21.292 -5.057 1.00 26.79 55 VAL B O 1
ATOM 1502 N N . TYR B 1 58 ? -38.196 22.524 -3.350 1.00 29.78 56 TYR B N 1
ATOM 1503 C CA . TYR B 1 58 ? -37.609 21.367 -2.671 1.00 28.59 56 TYR B CA 1
ATOM 1504 C C . TYR B 1 58 ? -38.655 20.304 -2.346 1.00 30.38 56 TYR B C 1
ATOM 1505 O O . TYR B 1 58 ? -38.428 19.109 -2.575 1.00 31.38 56 TYR B O 1
ATOM 1514 N N . ARG B 1 59 ? -39.806 20.746 -1.822 1.00 29.67 57 ARG B N 1
ATOM 1515 C CA . ARG B 1 59 ? -40.860 19.822 -1.414 1.00 31.18 57 ARG B CA 1
ATOM 1516 C C . ARG B 1 59 ? -41.419 19.067 -2.622 1.00 32.01 57 ARG B C 1
ATOM 1517 O O . ARG B 1 59 ? -41.663 17.856 -2.549 1.00 35.52 57 ARG B O 1
ATOM 1525 N N . THR B 1 60 ? -41.602 19.782 -3.733 1.00 31.27 58 THR B N 1
ATOM 1526 C CA . THR B 1 60 ? -42.189 19.205 -4.940 1.00 28.86 58 THR B CA 1
ATOM 1527 C C . THR B 1 60 ? -41.234 18.236 -5.640 1.00 29.56 58 THR B C 1
ATOM 1528 O O . THR B 1 60 ? -41.651 17.160 -6.099 1.00 33.07 58 THR B O 1
ATOM 1532 N N . VAL B 1 61 ? -39.958 18.601 -5.721 1.00 29.32 59 VAL B N 1
ATOM 1533 C CA . VAL B 1 61 ? -38.994 17.703 -6.354 1.00 30.27 59 VAL B CA 1
ATOM 1534 C C . VAL B 1 61 ? -38.830 16.428 -5.533 1.00 29.77 59 VAL B C 1
ATOM 1535 O O . VAL B 1 61 ? -38.725 15.344 -6.109 1.00 32.41 59 VAL B O 1
ATOM 1539 N N . ARG B 1 62 ? -38.846 16.561 -4.204 1.00 32.82 60 ARG B N 1
ATOM 1540 C CA . ARG B 1 62 ? -38.725 15.407 -3.299 1.00 35.28 60 ARG B CA 1
ATOM 1541 C C . ARG B 1 62 ? -39.930 14.496 -3.445 1.00 38.76 60 ARG B C 1
ATOM 1542 O O . ARG B 1 62 ? -39.789 13.273 -3.444 1.00 46.41 60 ARG B O 1
ATOM 1544 N N . LEU B 1 63 ? -41.113 15.101 -3.574 1.00 37.15 61 LEU B N 1
ATOM 1545 C CA . LEU B 1 63 ? -42.339 14.346 -3.803 1.00 36.63 61 LEU B CA 1
ATOM 1546 C C . LEU B 1 63 ? -42.302 13.600 -5.141 1.00 37.67 61 LEU B C 1
ATOM 1547 O O . LEU B 1 63 ? -42.663 12.412 -5.206 1.00 44.64 61 LEU B O 1
ATOM 1552 N N . PHE B 1 64 ? -41.851 14.285 -6.193 1.00 37.23 62 PHE B N 1
ATOM 1553 C CA . PHE B 1 64 ? -41.694 13.669 -7.517 1.00 35.06 62 PHE B CA 1
ATOM 1554 C C . PHE B 1 64 ? -40.677 12.517 -7.467 1.00 41.27 62 PHE B C 1
ATOM 1555 O O . PHE B 1 64 ? -40.800 11.547 -8.224 1.00 43.14 62 PHE B O 1
ATOM 1563 N N . GLU B 1 65 ? -39.672 12.644 -6.594 1.00 37.90 63 GLU B N 1
ATOM 1564 C CA . GLU B 1 65 ? -38.734 11.556 -6.300 1.00 44.70 63 GLU B CA 1
ATOM 1565 C C . GLU B 1 65 ? -39.457 10.395 -5.628 1.00 49.59 63 GLU B C 1
ATOM 1566 O O . GLU B 1 65 ? -39.414 9.267 -6.117 1.00 56.30 63 GLU B O 1
ATOM 1572 N N . GLU B 1 66 ? -40.109 10.687 -4.499 1.00 46.67 64 GLU B N 1
ATOM 1573 C CA . GLU B 1 66 ? -40.785 9.673 -3.679 1.00 47.85 64 GLU B CA 1
ATOM 1574 C C . GLU B 1 66 ? -41.877 8.928 -4.446 1.00 49.18 64 GLU B C 1
ATOM 1575 O O . GLU B 1 66 ? -42.227 7.800 -4.088 1.00 60.43 64 GLU B O 1
ATOM 1579 N N . GLU B 1 67 ? -42.407 9.559 -5.493 1.00 49.72 65 GLU B N 1
ATOM 1580 C CA . GLU B 1 67 ? -43.410 8.940 -6.358 1.00 46.30 65 GLU B CA 1
ATOM 1581 C C . GLU B 1 67 ? -42.777 8.384 -7.646 1.00 50.77 65 GLU B C 1
ATOM 1582 O O . GLU B 1 67 ? -43.466 8.156 -8.645 1.00 46.51 65 GLU B O 1
ATOM 1585 N N . SER B 1 68 ? -41.459 8.171 -7.613 1.00 51.77 66 SER B N 1
ATOM 1586 C CA . SER B 1 68 ? -40.694 7.636 -8.759 1.00 49.91 66 SER B CA 1
ATOM 1587 C C . SER B 1 68 ? -41.010 8.287 -10.133 1.00 46.11 66 SER B C 1
ATOM 1588 O O . SER B 1 68 ? -40.968 7.630 -11.173 1.00 45.80 66 SER B O 1
ATOM 1591 N N . ILE B 1 69 ? -41.304 9.586 -10.117 1.00 45.30 67 ILE B N 1
ATOM 1592 C CA . ILE B 1 69 ? -41.539 10.389 -11.326 1.00 43.72 67 ILE B CA 1
ATOM 1593 C C . ILE B 1 69 ? -40.245 11.079 -11.779 1.00 36.84 67 ILE B C 1
ATOM 1594 O O . ILE B 1 69 ? -40.011 11.286 -12.973 1.00 39.07 67 ILE B O 1
ATOM 1599 N N . LEU B 1 70 ? -39.421 11.457 -10.813 1.00 40.37 68 LEU B N 1
ATOM 1600 C CA . LEU B 1 70 ? -38.116 12.019 -11.114 1.00 35.43 68 LEU B CA 1
ATOM 1601 C C . LEU B 1 70 ? -37.056 11.121 -10.559 1.00 36.22 68 LEU B C 1
ATOM 1602 O O . LEU B 1 70 ? -37.258 10.452 -9.544 1.00 36.41 68 LEU B O 1
ATOM 1607 N N . GLU B 1 71 ? -35.902 11.139 -11.210 1.00 37.75 69 GLU B N 1
ATOM 1608 C CA . GLU B 1 71 ? -34.739 10.486 -10.660 1.00 33.70 69 GLU B CA 1
ATOM 1609 C C . GLU B 1 71 ? -33.736 11.569 -10.275 1.00 28.91 69 GLU B C 1
ATOM 1610 O O . GLU B 1 71 ? -33.491 12.503 -11.050 1.00 34.50 69 GLU B O 1
ATOM 1612 N N . ARG B 1 72 ? -33.211 11.458 -9.055 1.00 33.32 70 ARG B N 1
ATOM 1613 C CA . ARG B 1 72 ? -32.148 12.329 -8.544 1.00 30.41 70 ARG B CA 1
ATOM 1614 C C . ARG B 1 72 ? -30.845 11.581 -8.822 1.00 26.58 70 ARG B C 1
ATOM 1615 O O . ARG B 1 72 ? -30.698 10.440 -8.385 1.00 29.16 70 ARG B O 1
ATOM 1623 N N . HIS B 1 73 ? -29.917 12.207 -9.555 1.00 25.23 71 HIS B N 1
ATOM 1624 C CA . HIS B 1 73 ? -28.764 11.492 -10.128 1.00 25.08 71 HIS B CA 1
ATOM 1625 C C . HIS B 1 73 ? -27.515 12.332 -10.211 1.00 23.47 71 HIS B C 1
ATOM 1626 O O . HIS B 1 73 ? -27.564 13.520 -10.516 1.00 23.21 71 HIS B O 1
ATOM 1633 N N . ASP B 1 74 ? -26.373 11.701 -9.969 1.00 23.89 72 ASP B N 1
ATOM 1634 C CA . ASP B 1 74 ? -25.080 12.358 -10.156 1.00 23.06 72 ASP B CA 1
ATOM 1635 C C . ASP B 1 74 ? -24.560 11.995 -11.538 1.00 20.84 72 ASP B C 1
ATOM 1636 O O . ASP B 1 74 ? -24.143 10.840 -11.768 1.00 24.35 72 ASP B O 1
ATOM 1641 N N . PHE B 1 75 ? -24.579 12.967 -12.454 1.00 21.63 73 PHE B N 1
ATOM 1642 C CA . PHE B 1 75 ? -24.131 12.768 -13.831 1.00 20.44 73 PHE B CA 1
ATOM 1643 C C . PHE B 1 75 ? -22.619 12.857 -14.028 1.00 22.50 73 PHE B C 1
ATOM 1644 O O . PHE B 1 75 ? -22.151 12.724 -15.146 1.00 28.47 73 PHE B O 1
ATOM 1652 N N . GLY B 1 76 ? -21.868 13.055 -12.940 1.00 20.88 74 GLY B N 1
ATOM 1653 C CA . GLY B 1 76 ? -20.404 13.145 -13.013 1.00 21.45 74 GLY B CA 1
ATOM 1654 C C . GLY B 1 76 ? -19.810 14.435 -12.473 1.00 22.04 74 GLY B C 1
ATOM 1655 O O . GLY B 1 76 ? -18.593 14.662 -12.573 1.00 20.26 74 GLY B O 1
ATOM 1656 N N . ASP B 1 77 ? -20.665 15.275 -11.893 1.00 22.17 75 ASP B N 1
ATOM 1657 C CA . ASP B 1 77 ? -20.233 16.541 -11.283 1.00 23.53 75 ASP B CA 1
ATOM 1658 C C . ASP B 1 77 ? -20.416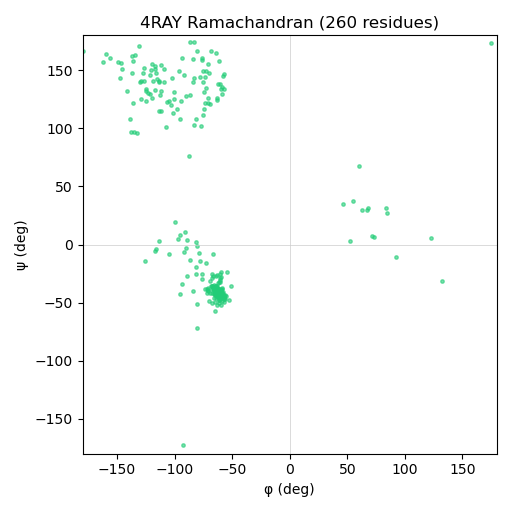 16.579 -9.764 1.00 25.29 75 ASP B C 1
ATOM 1659 O O . ASP B 1 77 ? -20.163 17.616 -9.119 1.00 27.59 75 ASP B O 1
ATOM 1664 N N . GLY B 1 78 ? -20.864 15.465 -9.191 1.00 24.29 76 GLY B N 1
ATOM 1665 C CA . GLY B 1 78 ? -21.146 15.397 -7.746 1.00 27.45 76 GLY B CA 1
ATOM 1666 C C . GLY B 1 78 ? -22.379 16.176 -7.298 1.00 29.40 76 GLY B C 1
ATOM 1667 O O . GLY B 1 78 ? -22.622 16.316 -6.090 1.00 35.72 76 GLY B O 1
ATOM 1668 N N . ARG B 1 79 ? -23.135 16.702 -8.262 1.00 28.92 77 ARG B N 1
ATOM 1669 C CA . ARG B 1 79 ? -24.375 17.450 -8.000 1.00 31.01 77 ARG B CA 1
ATOM 1670 C C . ARG B 1 79 ? -25.599 16.559 -8.121 1.00 28.49 77 ARG B C 1
ATOM 1671 O O . ARG B 1 79 ? -25.613 15.600 -8.907 1.00 28.26 77 ARG B O 1
ATOM 1674 N N . ALA B 1 80 ? -26.626 16.890 -7.347 1.00 28.45 78 ALA B N 1
ATOM 1675 C CA . ALA B 1 80 ? -27.931 16.253 -7.469 1.00 27.42 78 ALA B CA 1
ATOM 1676 C C . ALA B 1 80 ? -28.665 16.924 -8.607 1.00 26.23 78 ALA B C 1
ATOM 1677 O O . ALA B 1 80 ? -29.041 18.085 -8.499 1.00 30.70 78 ALA B O 1
ATOM 1679 N N . ARG B 1 81 ? -28.809 16.217 -9.723 1.00 23.77 79 ARG B N 1
ATOM 1680 C CA . ARG B 1 81 ? -29.520 16.751 -10.867 1.00 25.30 79 ARG B CA 1
ATOM 1681 C C . ARG B 1 81 ? -30.711 15.869 -11.192 1.00 26.82 79 ARG B C 1
ATOM 1682 O O . ARG B 1 81 ? -30.728 14.677 -10.872 1.00 26.80 79 ARG B O 1
ATOM 1690 N N . TYR B 1 82 ? -31.711 16.460 -11.832 1.00 26.71 80 TYR B N 1
ATOM 1691 C CA . TYR B 1 82 ? -32.974 15.773 -12.011 1.00 28.26 80 TYR B CA 1
ATOM 1692 C C . TYR B 1 82 ? -33.259 15.454 -13.461 1.00 27.50 80 TYR B C 1
ATOM 1693 O O . TYR B 1 82 ? -32.964 16.240 -14.360 1.00 35.94 80 TYR B O 1
ATOM 1702 N N . GLU B 1 83 ? -33.813 14.266 -13.655 1.00 31.16 81 GLU B N 1
ATOM 1703 C CA . GLU B 1 83 ? -34.216 13.767 -14.955 1.00 34.32 81 GLU B CA 1
ATOM 1704 C C . GLU B 1 83 ? -35.589 13.103 -14.820 1.00 36.61 81 GLU B C 1
ATOM 1705 O O . GLU B 1 83 ? -35.925 12.553 -13.761 1.00 35.17 81 GLU B O 1
ATOM 1711 N N . GLU B 1 84 ? -36.384 13.186 -15.884 1.00 40.32 82 GLU B N 1
ATOM 1712 C CA . GLU B 1 84 ? -37.625 12.427 -15.970 1.00 45.57 82 GLU B CA 1
ATOM 1713 C C . GLU B 1 84 ? -37.264 10.951 -15.856 1.00 47.61 82 GLU B C 1
ATOM 1714 O O . GLU B 1 84 ? -36.289 10.504 -16.467 1.00 50.68 82 GLU B O 1
ATOM 1720 N N . ALA B 1 85 ? -38.016 10.203 -15.055 1.00 55.94 83 ALA B N 1
ATOM 1721 C CA . ALA B 1 85 ? -37.825 8.761 -14.987 1.00 56.60 83 ALA B CA 1
ATOM 1722 C C . ALA B 1 85 ? -38.409 8.176 -16.276 1.00 64.96 83 ALA B C 1
ATOM 1723 O O . ALA B 1 85 ? -39.609 8.315 -16.528 1.00 80.55 83 ALA B O 1
ATOM 1725 N N . PRO B 1 86 ? -37.557 7.546 -17.108 1.00 65.89 84 PRO B N 1
ATOM 1726 C CA . PRO B 1 86 ? -37.911 7.125 -18.477 1.00 65.60 84 PRO B CA 1
ATOM 1727 C C . PRO B 1 86 ? -39.021 6.070 -18.530 1.00 62.79 84 PRO B C 1
ATOM 1728 O O . PRO B 1 86 ? -39.335 5.454 -17.506 1.00 65.27 84 PRO B O 1
ATOM 1732 N N . SER B 1 87 ? -39.600 5.873 -19.717 1.00 61.65 85 SER B N 1
ATOM 1733 C CA . SER B 1 87 ? -40.664 4.882 -19.921 1.00 64.08 85 SER B CA 1
ATOM 1734 C C . SER B 1 87 ? -40.145 3.448 -19.775 1.00 60.46 85 SER B C 1
ATOM 1735 O O . SER B 1 87 ? -40.892 2.541 -19.401 1.00 61.59 85 SER B O 1
ATOM 1737 N N . GLU B 1 88 ? -38.863 3.257 -20.082 1.00 59.09 86 GLU B N 1
ATOM 1738 C CA . GLU B 1 88 ? -38.160 2.004 -19.810 1.00 49.36 86 GLU B CA 1
ATOM 1739 C C . GLU B 1 88 ? -36.862 2.318 -19.070 1.00 42.84 86 GLU B C 1
ATOM 1740 O O . GLU B 1 88 ? -36.196 3.309 -19.369 1.00 43.43 86 GLU B O 1
ATOM 1742 N N . HIS B 1 89 ? -36.512 1.481 -18.098 1.00 42.84 87 HIS B N 1
ATOM 1743 C CA . HIS B 1 89 ? -35.308 1.691 -17.288 1.00 44.70 87 HIS B CA 1
ATOM 1744 C C . HIS B 1 89 ? -34.064 1.771 -18.133 1.00 43.24 87 HIS B C 1
ATOM 1745 O O . HIS B 1 89 ? -33.870 0.964 -19.052 1.00 41.15 87 HIS B O 1
ATOM 1746 N N . HIS B 1 90 ? -33.222 2.763 -17.845 1.00 41.14 88 HIS B N 1
ATOM 1747 C CA . HIS B 1 90 ? -31.921 2.884 -18.500 1.00 39.78 88 HIS B CA 1
ATOM 1748 C C . HIS B 1 90 ? -31.004 1.823 -17.963 1.00 31.32 88 HIS B C 1
ATOM 1749 O O . HIS B 1 90 ? -31.095 1.446 -16.783 1.00 32.92 88 HIS B O 1
ATOM 1756 N N . ASP B 1 91 ? -30.079 1.351 -18.797 1.00 24.69 89 ASP B N 1
ATOM 1757 C CA . ASP B 1 91 ? -29.066 0.411 -18.332 1.00 21.53 89 ASP B CA 1
ATOM 1758 C C . ASP B 1 91 ? -28.022 1.168 -17.528 1.00 20.56 89 ASP B C 1
ATOM 1759 O O . ASP B 1 91 ? -27.892 2.397 -17.657 1.00 20.59 89 ASP B O 1
ATOM 1764 N N . HIS B 1 92 ? -27.267 0.436 -16.713 1.00 19.14 90 HIS B N 1
ATOM 1765 C CA . HIS B 1 92 ? -26.338 1.035 -15.769 1.00 17.34 90 HIS B CA 1
ATOM 1766 C C . HIS B 1 92 ? -24.925 0.550 -15.948 1.00 16.67 90 HIS B C 1
ATOM 1767 O O . HIS B 1 92 ? -24.676 -0.655 -15.953 1.00 19.54 90 HIS B O 1
ATOM 1774 N N . LEU B 1 93 ? -23.993 1.493 -16.013 1.00 16.80 91 LEU B N 1
ATOM 1775 C CA . LEU B 1 93 ? -22.573 1.202 -15.977 1.00 15.48 91 LEU B CA 1
ATOM 1776 C C . LEU B 1 93 ? -22.062 1.801 -14.667 1.00 15.93 91 LEU B C 1
ATOM 1777 O O . LEU B 1 93 ? -22.092 3.013 -14.470 1.00 18.79 91 LEU B O 1
ATOM 1782 N N . ILE B 1 94 ? -21.609 0.939 -13.764 1.00 15.46 92 ILE B N 1
ATOM 1783 C CA . ILE B 1 94 ? -21.166 1.360 -12.438 1.00 16.24 92 ILE B CA 1
ATOM 1784 C C . ILE B 1 94 ? -19.649 1.436 -12.397 1.00 15.74 92 ILE B C 1
ATOM 1785 O O . ILE B 1 94 ? -18.963 0.460 -12.717 1.00 17.40 92 ILE B O 1
ATOM 1790 N N . ASP B 1 95 ? -19.140 2.606 -12.003 1.00 16.58 93 ASP B N 1
ATOM 1791 C CA . ASP B 1 95 ? -17.726 2.823 -11.743 1.00 17.99 93 ASP B CA 1
ATOM 1792 C C . ASP B 1 95 ? -17.407 2.159 -10.403 1.00 18.19 93 ASP B C 1
ATOM 1793 O O . ASP B 1 95 ? -17.863 2.627 -9.366 1.00 19.98 93 ASP B O 1
ATOM 1798 N N . VAL B 1 96 ? -16.635 1.076 -10.414 1.00 17.26 94 VAL B N 1
ATOM 1799 C CA . VAL B 1 96 ? -16.404 0.324 -9.175 1.00 18.18 94 VAL B CA 1
ATOM 1800 C C . VAL B 1 96 ? -15.469 1.066 -8.222 1.00 19.49 94 VAL B C 1
ATOM 1801 O O . VAL B 1 96 ? -15.374 0.724 -7.045 1.00 23.29 94 VAL B O 1
ATOM 1805 N N . ASN B 1 97 ? -14.761 2.075 -8.736 1.00 20.94 95 ASN B N 1
ATOM 1806 C CA . ASN B 1 97 ? -13.877 2.862 -7.876 1.00 22.41 95 ASN B CA 1
ATOM 1807 C C . ASN B 1 97 ? -14.613 3.945 -7.082 1.00 22.61 95 ASN B C 1
ATOM 1808 O O . ASN B 1 97 ? -14.147 4.352 -6.015 1.00 27.37 95 ASN B O 1
ATOM 1813 N N . SER B 1 98 ? -15.756 4.409 -7.595 1.00 21.17 96 SER B N 1
ATOM 1814 C CA . SER B 1 98 ? -16.500 5.503 -6.952 1.00 22.20 96 SER B CA 1
ATOM 1815 C C . SER B 1 98 ? -17.970 5.211 -6.644 1.00 19.15 96 SER B C 1
ATOM 1816 O O . SER B 1 98 ? -18.609 5.973 -5.915 1.00 20.93 96 SER B O 1
ATOM 1819 N N . ALA B 1 99 ? -18.506 4.141 -7.243 1.00 18.89 97 ALA B N 1
ATOM 1820 C CA . ALA B 1 99 ? -19.928 3.795 -7.173 1.00 17.64 97 ALA B CA 1
ATOM 1821 C C . ALA B 1 99 ? -20.844 4.699 -8.012 1.00 17.63 97 ALA B C 1
ATOM 1822 O O . ALA B 1 99 ? -22.077 4.559 -7.953 1.00 20.16 97 ALA B O 1
ATOM 1824 N N . ARG B 1 100 ? -20.245 5.597 -8.809 1.00 18.75 98 ARG B N 1
ATOM 1825 C CA . ARG B 1 100 ? -20.992 6.440 -9.731 1.00 19.74 98 ARG B CA 1
ATOM 1826 C C . ARG B 1 100 ? -21.691 5.541 -10.744 1.00 18.10 98 ARG B C 1
ATOM 1827 O O . ARG B 1 100 ? -21.129 4.539 -11.203 1.00 19.28 98 ARG B O 1
ATOM 1835 N N . VAL B 1 101 ? -22.928 5.881 -11.050 1.00 19.12 99 VAL B N 1
ATOM 1836 C CA . VAL B 1 101 ? -23.700 5.158 -12.039 1.00 20.31 99 VAL B CA 1
ATOM 1837 C C . VAL B 1 101 ? -23.827 5.986 -13.302 1.00 19.89 99 VAL B C 1
ATOM 1838 O O . VAL B 1 101 ? -24.338 7.110 -13.265 1.00 21.53 99 VAL B O 1
ATOM 1842 N N . ILE B 1 102 ? -23.365 5.409 -14.411 1.00 19.44 100 ILE B N 1
ATOM 1843 C CA . ILE B 1 102 ? -23.517 6.003 -15.726 1.00 20.19 100 ILE B CA 1
ATOM 1844 C C . ILE B 1 102 ? -24.723 5.322 -16.354 1.00 21.62 100 ILE B C 1
ATOM 1845 O O . ILE B 1 102 ? -24.733 4.103 -16.555 1.00 19.76 100 ILE B O 1
ATOM 1850 N N . GLU B 1 103 ? -25.760 6.106 -16.617 1.00 19.65 101 GLU B N 1
ATOM 1851 C CA . GLU B 1 103 ? -26.949 5.585 -17.262 1.00 19.22 101 GLU B CA 1
ATOM 1852 C C . GLU B 1 103 ? -26.721 5.670 -18.763 1.00 19.47 101 GLU B C 1
ATOM 1853 O O . GLU B 1 103 ? -26.282 6.712 -19.267 1.00 25.56 101 GLU B O 1
ATOM 1859 N N . PHE B 1 104 ? -26.942 4.555 -19.461 1.00 20.42 102 PHE B N 1
ATOM 1860 C CA . PHE B 1 104 ? -26.772 4.530 -20.911 1.00 21.67 102 PHE B CA 1
ATOM 1861 C C . PHE B 1 104 ? -27.922 3.825 -21.619 1.00 23.05 102 PHE B C 1
ATOM 1862 O O . PHE B 1 104 ? -28.696 3.080 -21.007 1.00 22.64 102 PHE B O 1
ATOM 1870 N N . THR B 1 105 ? -28.021 4.061 -22.925 1.00 28.90 103 THR B N 1
ATOM 1871 C CA . THR B 1 105 ? -28.916 3.288 -23.777 1.00 29.32 103 THR B CA 1
ATOM 1872 C C . THR B 1 105 ? -28.140 2.707 -24.957 1.00 27.89 103 THR B C 1
ATOM 1873 O O . THR B 1 105 ? -27.223 3.345 -25.493 1.00 34.02 103 THR B O 1
ATOM 1877 N N . SER B 1 106 ? -28.469 1.474 -25.316 1.00 26.00 104 SER B N 1
ATOM 1878 C CA . SER B 1 106 ? -27.845 0.824 -26.462 1.00 25.38 104 SER B CA 1
ATOM 1879 C C . SER B 1 106 ? -28.898 0.116 -27.310 1.00 23.20 104 SER B C 1
ATOM 1880 O O . SER B 1 106 ? -29.253 -1.029 -27.018 1.00 22.71 104 SER B O 1
ATOM 1883 N N . PRO B 1 107 ? -29.376 0.775 -28.385 1.00 24.89 105 PRO B N 1
ATOM 1884 C CA . PRO B 1 107 ? -30.304 0.095 -29.295 1.00 26.30 105 PRO B CA 1
ATOM 1885 C C . PRO B 1 107 ? -29.669 -1.148 -29.889 1.00 21.69 105 PRO B C 1
ATOM 1886 O O . PRO B 1 107 ? -30.370 -2.109 -30.196 1.00 23.30 105 PRO B O 1
ATOM 1890 N N . GLU B 1 108 ? -28.343 -1.140 -30.012 1.00 22.03 106 GLU B N 1
ATOM 1891 C CA . GLU B 1 108 ? -27.609 -2.308 -30.463 1.00 21.78 106 GLU B CA 1
ATOM 1892 C C . GLU B 1 108 ? -27.732 -3.498 -29.511 1.00 20.92 106 GLU B C 1
ATOM 1893 O O . GLU B 1 108 ? -28.074 -4.592 -29.927 1.00 21.29 106 GLU B O 1
ATOM 1899 N N . ILE B 1 109 ? -27.447 -3.298 -28.223 1.00 21.66 107 ILE B N 1
ATOM 1900 C CA . ILE B 1 109 ? -27.621 -4.391 -27.266 1.00 21.94 107 ILE B CA 1
ATOM 1901 C C . ILE B 1 109 ? -29.082 -4.841 -27.200 1.00 21.01 107 ILE B C 1
ATOM 1902 O O . ILE B 1 109 ? -29.355 -6.046 -27.155 1.00 22.00 107 ILE B O 1
ATOM 1907 N N . GLU B 1 110 ? -30.009 -3.889 -27.281 1.00 21.44 108 GLU B N 1
ATOM 1908 C CA A GLU B 1 110 ? -31.447 -4.212 -27.264 0.50 22.07 108 GLU B CA 1
ATOM 1909 C CA B GLU B 1 110 ? -31.435 -4.240 -27.248 0.50 22.19 108 GLU B CA 1
ATOM 1910 C C . GLU B 1 110 ? -31.803 -5.143 -28.428 1.00 19.49 108 GLU B C 1
ATOM 1911 O O . GLU B 1 110 ? -32.550 -6.107 -28.272 1.00 21.23 108 GLU B O 1
ATOM 1922 N N . ALA B 1 111 ? -31.263 -4.844 -29.610 1.00 20.98 109 ALA B N 1
ATOM 1923 C CA . ALA B 1 111 ? -31.501 -5.716 -30.753 1.00 20.47 109 ALA B CA 1
ATOM 1924 C C . ALA B 1 111 ? -31.011 -7.140 -30.495 1.00 20.54 109 ALA B C 1
ATOM 1925 O O . ALA B 1 111 ? -31.675 -8.102 -30.859 1.00 22.03 109 ALA B O 1
ATOM 1927 N N . LEU B 1 112 ? -29.838 -7.278 -29.875 1.00 20.55 110 LEU B N 1
ATOM 1928 C CA . LEU B 1 112 ? -29.332 -8.610 -29.576 1.00 21.39 110 LEU B CA 1
ATOM 1929 C C . LEU B 1 112 ? -30.172 -9.320 -28.508 1.00 21.06 110 LEU B C 1
ATOM 1930 O O . LEU B 1 112 ? -30.349 -10.546 -28.557 1.00 22.11 110 LEU B O 1
ATOM 1935 N N . GLN B 1 113 ? -30.673 -8.549 -27.543 1.00 22.15 111 GLN B N 1
ATOM 1936 C CA . GLN B 1 113 ? -31.552 -9.096 -26.507 1.00 21.76 111 GLN B CA 1
ATOM 1937 C C . GLN B 1 113 ? -32.822 -9.657 -27.122 1.00 19.70 111 GLN B C 1
ATOM 1938 O O . GLN B 1 113 ? -33.264 -10.761 -26.766 1.00 22.59 111 GLN B O 1
ATOM 1944 N N . ARG B 1 114 ? -33.393 -8.925 -28.078 1.00 20.75 112 ARG B N 1
ATOM 1945 C CA . ARG B 1 114 ? -34.560 -9.439 -28.786 1.00 22.15 112 ARG B CA 1
ATOM 1946 C C . ARG B 1 114 ? -34.256 -10.734 -29.532 1.00 23.29 112 ARG B C 1
ATOM 1947 O O . ARG B 1 114 ? -35.083 -11.653 -29.522 1.00 23.84 112 ARG B O 1
ATOM 1955 N N . GLU B 1 115 ? -33.080 -10.808 -30.168 1.00 21.67 113 GLU B N 1
ATOM 1956 C CA . GLU B 1 115 ? -32.679 -12.020 -30.872 1.00 25.07 113 GLU B CA 1
ATOM 1957 C C . GLU B 1 115 ? -32.523 -13.221 -29.952 1.00 24.73 113 GLU B C 1
ATOM 1958 O O . GLU B 1 115 ? -32.955 -14.330 -30.302 1.00 25.46 113 GLU B O 1
ATOM 1964 N N . ILE B 1 116 ? -31.924 -13.008 -28.776 1.00 23.32 114 ILE B N 1
ATOM 1965 C CA . ILE B 1 116 ? -31.778 -14.092 -27.793 1.00 25.93 114 ILE B CA 1
ATOM 1966 C C . ILE B 1 116 ? -33.164 -14.561 -27.370 1.00 24.32 114 ILE B C 1
ATOM 1967 O O . ILE B 1 116 ? -33.423 -15.755 -27.330 1.00 25.06 114 ILE B O 1
ATOM 1972 N N . ALA B 1 117 ? -34.072 -13.624 -27.092 1.00 22.80 115 ALA B N 1
ATOM 1973 C CA . ALA B 1 117 ? -35.426 -14.015 -26.699 1.00 22.57 115 ALA B CA 1
ATOM 1974 C C . ALA B 1 117 ? -36.100 -14.805 -27.833 1.00 22.72 115 ALA B C 1
ATOM 1975 O O . ALA B 1 117 ? -36.631 -15.890 -27.603 1.00 27.57 115 ALA B O 1
ATOM 1977 N N . ARG B 1 118 ? -36.023 -14.279 -29.056 1.00 25.06 116 ARG B N 1
ATOM 1978 C CA . ARG B 1 118 ? -36.653 -14.884 -30.245 1.00 27.58 116 ARG B CA 1
ATOM 1979 C C . ARG B 1 118 ? -36.154 -16.321 -30.504 1.00 24.75 116 ARG B C 1
ATOM 1980 O O . ARG B 1 118 ? -36.954 -17.241 -30.747 1.00 33.37 116 ARG B O 1
ATOM 1988 N N . LYS B 1 119 ? -34.840 -16.521 -30.416 1.00 27.13 117 LYS B N 1
ATOM 1989 C CA . LYS B 1 119 ? -34.258 -17.844 -30.701 1.00 31.71 117 LYS B CA 1
ATOM 1990 C C . LYS B 1 119 ? -34.716 -18.912 -29.708 1.00 31.20 117 LYS B C 1
ATOM 1991 O O . LYS B 1 119 ? -34.774 -20.090 -30.046 1.00 36.70 117 LYS B O 1
ATOM 1994 N N . HIS B 1 120 ? -35.063 -18.491 -28.491 1.00 28.57 118 HIS B N 1
ATOM 1995 C CA . HIS B 1 120 ? -35.558 -19.425 -27.491 1.00 29.59 118 HIS B CA 1
ATOM 1996 C C . HIS B 1 120 ? -37.051 -19.487 -27.439 1.00 28.91 118 HIS B C 1
ATOM 1997 O O . HIS B 1 120 ? -37.615 -20.134 -26.549 1.00 32.61 118 HIS B O 1
ATOM 2004 N N . GLY B 1 121 ? -37.699 -18.827 -28.395 1.00 30.95 119 GLY B N 1
ATOM 2005 C CA . GLY B 1 121 ? -39.148 -18.866 -28.545 1.00 33.27 119 GLY B CA 1
ATOM 2006 C C . GLY B 1 121 ? -39.909 -17.885 -27.678 1.00 29.44 119 GLY B C 1
ATOM 2007 O O . GLY B 1 121 ? -41.074 -18.130 -27.362 1.00 35.61 119 GLY B O 1
ATOM 2008 N N . PHE B 1 122 ? -39.263 -16.763 -27.327 1.00 26.71 120 PHE B N 1
ATOM 2009 C CA . PHE B 1 122 ? -39.864 -15.744 -26.474 1.00 25.55 120 PHE B CA 1
ATOM 2010 C C . PHE B 1 122 ? -39.959 -14.371 -27.117 1.00 26.34 120 PHE B C 1
ATOM 2011 O O . PHE B 1 122 ? -39.142 -14.009 -27.972 1.00 28.63 120 PHE B O 1
ATOM 2019 N N . ARG B 1 123 ? -40.979 -13.627 -26.691 1.00 25.85 121 ARG B N 1
ATOM 2020 C CA . ARG B 1 123 ? -41.052 -12.185 -26.888 1.00 25.57 121 ARG B CA 1
ATOM 2021 C C . ARG B 1 123 ? -40.404 -11.514 -25.679 1.00 21.93 121 ARG B C 1
ATOM 2022 O O . ARG B 1 123 ? -40.777 -11.805 -24.548 1.00 22.39 121 ARG B O 1
ATOM 2030 N N . LEU B 1 124 ? -39.453 -10.619 -25.930 1.00 22.09 122 LEU B N 1
ATOM 2031 C CA . LEU B 1 124 ? -38.816 -9.849 -24.863 1.00 19.81 122 LEU B CA 1
ATOM 2032 C C . LEU B 1 124 ? -39.799 -8.828 -24.300 1.00 21.56 122 LEU B C 1
ATOM 2033 O O . LEU B 1 124 ? -40.362 -8.015 -25.050 1.00 23.95 122 LEU B O 1
ATOM 2038 N N . VAL B 1 125 ? -39.981 -8.861 -22.977 1.00 20.54 123 VAL B N 1
ATOM 2039 C CA . VAL B 1 125 ? -40.875 -7.906 -22.317 1.00 20.39 123 VAL B CA 1
ATOM 2040 C C . VAL B 1 125 ? -40.145 -6.999 -21.330 1.00 18.48 123 VAL B C 1
ATOM 2041 O O . VAL B 1 125 ? -40.732 -6.058 -20.798 1.00 22.25 123 VAL B O 1
ATOM 2045 N N . GLY B 1 126 ? -38.861 -7.257 -21.112 1.00 19.04 124 GLY B N 1
ATOM 2046 C CA . GLY B 1 126 ? -38.075 -6.351 -20.276 1.00 18.69 124 GLY B CA 1
ATOM 2047 C C . GLY B 1 126 ? -36.683 -6.890 -20.050 1.00 16.87 124 GLY B C 1
ATOM 2048 O O . GLY B 1 126 ? -36.368 -7.986 -20.474 1.00 17.04 124 GLY B O 1
ATOM 2049 N N . HIS B 1 127 ? -35.829 -6.095 -19.426 1.00 17.95 125 HIS B N 1
ATOM 2050 C CA . HIS B 1 127 ? -34.475 -6.549 -19.091 1.00 16.94 125 HIS B CA 1
ATOM 2051 C C . HIS B 1 127 ? -33.891 -5.701 -17.991 1.00 16.36 125 HIS B C 1
ATOM 2052 O O . HIS B 1 127 ? -34.366 -4.575 -17.724 1.00 17.39 125 HIS B O 1
ATOM 2059 N N . ARG B 1 128 ? -32.826 -6.210 -17.380 1.00 16.80 126 ARG B N 1
ATOM 2060 C CA . ARG B 1 128 ? -32.012 -5.425 -16.451 1.00 15.47 126 ARG B CA 1
ATOM 2061 C C . ARG B 1 128 ? -30.560 -5.712 -16.771 1.00 16.37 126 ARG B C 1
ATOM 2062 O O . ARG B 1 128 ? -30.142 -6.860 -16.737 1.00 17.51 126 ARG B O 1
ATOM 2070 N N . LEU B 1 129 ? -29.808 -4.662 -17.090 1.00 15.64 127 LEU B N 1
ATOM 2071 C CA . LEU B 1 129 ? -28.406 -4.816 -17.425 1.00 14.61 127 LEU B CA 1
ATOM 2072 C C . LEU B 1 129 ? -27.555 -3.925 -16.543 1.00 15.90 127 LEU B C 1
ATOM 2073 O O . LEU B 1 129 ? -27.761 -2.698 -16.494 1.00 17.90 127 LEU B O 1
ATOM 2078 N N . GLU B 1 130 ? -26.615 -4.549 -15.843 1.00 15.51 128 GLU B N 1
ATOM 2079 C CA . GLU B 1 130 ? -25.599 -3.823 -15.080 1.00 14.87 128 GLU B CA 1
ATOM 2080 C C . GLU B 1 130 ? -24.234 -4.145 -15.656 1.00 16.57 128 GLU B C 1
ATOM 2081 O O . GLU B 1 130 ? -23.899 -5.322 -15.861 1.00 17.40 128 GLU B O 1
ATOM 2087 N N . LEU B 1 131 ? -23.445 -3.101 -15.871 1.00 15.87 129 LEU B N 1
ATOM 2088 C CA . LEU B 1 131 ? -22.037 -3.254 -16.230 1.00 15.65 129 LEU B CA 1
ATOM 2089 C C . LEU B 1 131 ? -21.215 -2.680 -15.113 1.00 16.11 129 LEU B C 1
ATOM 2090 O O . LEU B 1 131 ? -21.608 -1.675 -14.516 1.00 17.62 129 LEU B O 1
ATOM 2095 N N . TYR B 1 132 ? -20.091 -3.326 -14.811 1.00 15.81 130 TYR B N 1
ATOM 2096 C CA . TYR B 1 132 ? -19.195 -2.845 -13.759 1.00 16.66 130 TYR B CA 1
ATOM 2097 C C . TYR B 1 132 ? -17.862 -2.565 -14.372 1.00 17.26 130 TYR B C 1
ATOM 2098 O O . TYR B 1 132 ? -17.320 -3.430 -15.042 1.00 17.75 130 TYR B O 1
ATOM 2107 N N . GLY B 1 133 ? -17.349 -1.352 -14.168 1.00 17.13 131 GLY B N 1
ATOM 2108 C CA . GLY B 1 133 ? -16.113 -0.956 -14.831 1.00 18.87 131 GLY B CA 1
ATOM 2109 C C . GLY B 1 133 ? -15.124 -0.236 -13.952 1.00 17.76 131 GLY B C 1
ATOM 2110 O O . GLY B 1 133 ? -15.493 0.352 -12.937 1.00 18.83 131 GLY B O 1
ATOM 2111 N N . VAL B 1 134 ? -13.857 -0.263 -14.362 1.00 22.34 132 VAL B N 1
ATOM 2112 C CA . VAL B 1 134 ? -12.824 0.532 -13.702 1.00 26.26 132 VAL B CA 1
ATOM 2113 C C . VAL B 1 134 ? -12.354 1.582 -14.701 1.00 27.34 132 VAL B C 1
ATOM 2114 O O . VAL B 1 134 ? -12.248 1.288 -15.906 1.00 27.89 132 VAL B O 1
ATOM 2118 N N . PRO B 1 135 ? -12.117 2.817 -14.229 1.00 30.51 133 PRO B N 1
ATOM 2119 C CA . PRO B 1 135 ? -11.659 3.843 -15.147 1.00 31.16 133 PRO B CA 1
ATOM 2120 C C . PRO B 1 135 ? -10.337 3.456 -15.785 1.00 33.98 133 PRO B C 1
ATOM 2121 O O . PRO B 1 135 ? -9.447 2.920 -15.117 1.00 37.14 133 PRO B O 1
ATOM 2125 N N . LEU B 1 136 ? -10.234 3.714 -17.077 1.00 35.81 134 LEU B N 1
ATOM 2126 C CA . LEU B 1 136 ? -8.961 3.590 -17.786 1.00 39.01 134 LEU B CA 1
ATOM 2127 C C . LEU B 1 136 ? -8.016 4.717 -17.363 1.00 42.52 134 LEU B C 1
ATOM 2128 O O . LEU B 1 136 ? -6.796 4.561 -17.431 1.00 53.53 134 LEU B O 1
#

CATH classification: 1.10.10.10 (+1 more: 3.30.1490.190)

Foldseek 3Di:
DDDCAPLNVVCVLLVHDCDVLLRLLSNLQRPPDFDFLVSSQVSSCVVVVPDDSVNSVVSQVVCVVSQQWDWDDPDPPTTTIHGGDDDPFAWEAQVVVRDTDTDDDVPVVVVVQVVQVVVPHGDPDDHDYHYDHDD/DAPLVVLCVVLVHDDDVLLVLLSVLQRPDPDFAALVSSVVSSCVVPVVRDSVNSVVSVVVCVVSQQWDFFDQPPPGGTIHGCDPAAFAWEAAPVPRHTHGHDDVPVVVVVCVVQVVVPHGDDHDYHYHYDHDD

Radius of gyration: 21.74 Å; Cα contacts (8 Å, |Δi|>4): 416; chains: 2; bounding box: 44×62×47 Å

Organism: Magnetospirillum gryphiswaldense (strain DSM 6361 / JCM 21280 / NBRC 15271 / MSR-1) (NCBI:txid431944)

InterPro domains:
  IPR002481 Ferric-uptake regulator [PF01475] (12-130)
  IPR002481 Ferric-uptake regulator [PTHR33202] (2-132)
  IPR002481 Ferric-uptake regulator [cd07153] (19-132)
  IPR036388 Winged helix-like DNA-binding domain superfamily [G3DSA:1.10.10.10] (1-84)
  IPR036390 Winged helix DNA-binding domain superfamily [SSF46785] (4-132)
  IPR043135 Ferric-uptake regulator, C-terminal domain [G3DSA:3.30.1490.190] (85-133)

Nearest PDB structures (foldseek):
  4ray-assembly1_A  TM=1.007E+00  e=2.642E-26  Magnetospirillum gryphiswaldense MSR-1 v2
  4ray-assembly1_B  TM=6.138E-01  e=1.340E-22  Magnetospirillum gryphiswaldense MSR-1 v2
  4raz-assembly1_A  TM=6.125E-01  e=2.356E-22  Magnetospirillum gryphiswaldense MSR-1 v2
  4rb2-assembly1_D  TM=6.004E-01  e=2.213E-22  Magnetospirillum gryphiswaldense MSR-1 v2
  5fd5-assembly2_B  TM=5.548E-01  e=1.143E-17  Rhizobium leguminosarum bv. viciae

Solvent-accessible surface area: 14276 Å² total

Sequence (268 aa):
GHMVSRIEQRCIDKGMKMTDQRRRVIAQVLSDSAHPDVEEVYRRATAKDPRISIATVYRTVRLFEEESILERHDFGDGRARYEEAPSEHHDHLIDVNSARVIEFTSPEIEAL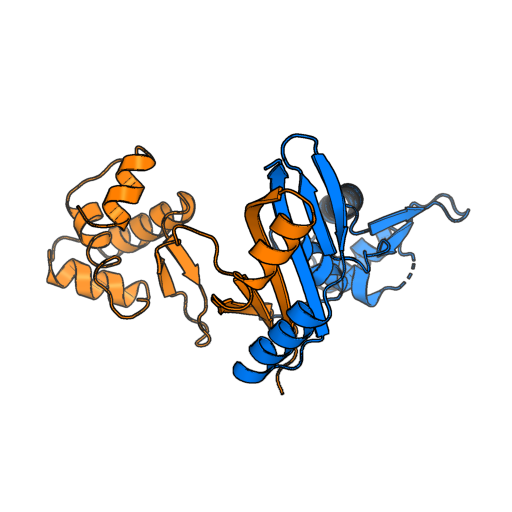QREIARKHGFRRLVGHRLELYGVPLVSRIEQRCIDKGMKMTDQRRVIAQQVLSDSADHPDVEEVYRRATAKDPRISIATVYRTVRLFEEESILERHDFGDGRARYEEAPSEHHDHLIDVNSARVIEFTSPEIEEALQREIARKHGFRLVGHRLELYGVPL

B-factor: mean 29.07, std 9.6, range [14.5, 81.29]

Secondary structure (P-SEA, 3-state):
cccccaaaaaaaaacccccaaaaaaaaaaaacccccaaaaaaaaaaacccccaaaaaaaaaaaaaaccbbbbccccccccccccccccccccccccccbbbbbbbaaaaaaaaaaaaaaccccccbbbbbbbccc/ccaaaaaaaaacccccaaaaaaaaaaaaccccccaaaaaaaaaaacccccaaaaaaaaaaaaaaccccccccccccccccccccbbbbbbbcccccbbbbbccaaaaaaaaaaaaaaccccccbbbbbbbccc